Protein AF-0000000072607617 (afdb_homodimer)

Nearest PDB structures (foldseek):
  5fjz-assembly1_C  TM=5.869E-01  e=6.488E-02  Saccharomyces cerevisiae
  4bhu-assembly1_C  TM=4.079E-01  e=6.803E-01  Bacillus subtilis subsp. subtilis NCIB 3610 = ATCC 6051 = DSM 10
  1ggy-assembly1_A  TM=3.141E-01  e=1.665E+00  Homo sapiens
  1evu-assembly1_A  TM=2.805E-01  e=1.064E+00  Homo sapiens
  1ggu-assembly1_A  TM=2.808E-01  e=2.756E+00  Homo sapiens

Secondary structure (DSSP, 8-state):
----------------------------------GGGEEEEEEEEEEEETTEEEEEEEEEE-SSEEEEEEEEE-TT---SS---TTTEEEETTEEEEGGGPPBPTT-EEEEEEE-SSPPP-EEEEEEEEEE-/----------------------------------GGGEEEEEEEEEEEETTEEEEEEEEEE-SSEEEEEEEEE-TT---SS---TTTEEEETTEEEEGGGPPBPTT-EEEEEEE-SSPPP-EEEEEEEEEE-

Sequence (264 aa):
MSKDMATTTTFNSLTSIFFLTLIIIIIKGSCDCSLNNINIGTSRSGREIGGQPEWNVSVINNCSCQQSEIKLSCKGFQSSESIDPSILSMEGDSCLLISGNPMKGFDTVNFSYAWDPPFLMFPSSSVIGPCTMSKDMATTTTFNSLTSIFFLTLIIIIIKGSCDCSLNNINIGTSRSGREIGGQPEWNVSVINNCSCQQSEIKLSCKGFQSSESIDPSILSMEGDSCLLISGNPMKGFDTVNFSYAWDPPFLMFPSSSVIGPCT

Foldseek 3Di:
DDPPPPPPPPPPPPPPPPPPPPPPPPCLVPFPDDLVQWDKDKDFPPDAAPNFTKMKIKIWRQGLWKKFQWKKQWAPDDFSDDWDVCAWDDDHRIITGNVRDIDHHGHMGMDMGTDPPDTDIGTDDIDTDDGD/DDPPPPPPPPPPPPPPPPPPPPPPPPCLVPFPDDLVQWDKDKDFPPDAAPNFTKMKIKIWRQGLWKKFQWKKQWAPDDFSDDWDVCAWDDDHRIITGNVRDIDHHGDMGMDMGTDPPDTDIGTDDIDTDDGD

Radius of gyration: 35.41 Å; Cα contacts (8 Å, |Δi|>4): 551; chains: 2; bounding box: 40×173×94 Å

InterPro domains:
  IPR040361 Tapetum determinant 1 [PF24068] (35-125)
  IPR040361 Tapetum determinant 1 [PTHR33184] (21-126)

pLDDT: mean 86.15, std 20.51, range [33.88, 98.88]

Structure (mmCIF, N/CA/C/O backbone):
data_AF-0000000072607617-model_v1
#
loop_
_entity.id
_entity.type
_entity.pdbx_description
1 polymer 'Uncharacterized protein'
#
loop_
_atom_site.group_PDB
_atom_site.id
_atom_site.type_symbol
_atom_site.label_atom_id
_atom_site.label_alt_id
_atom_site.label_comp_id
_atom_site.label_asym_id
_atom_site.label_entity_id
_atom_site.label_seq_id
_atom_site.pdbx_PDB_ins_code
_atom_site.Cartn_x
_atom_site.Cartn_y
_atom_site.Cartn_z
_atom_site.occupancy
_atom_site.B_iso_or_equiv
_atom_site.auth_seq_id
_atom_site.auth_comp_id
_atom_site.auth_asym_id
_atom_site.auth_atom_id
_atom_site.pdbx_PDB_model_num
ATOM 1 N N . MET A 1 1 ? -8.82 -104.25 -11.844 1 33.88 1 MET A N 1
ATOM 2 C CA . MET A 1 1 ? -8.906 -103.188 -10.836 1 33.88 1 MET A CA 1
ATOM 3 C C . MET A 1 1 ? -8.484 -101.812 -11.43 1 33.88 1 MET A C 1
ATOM 5 O O . MET A 1 1 ? -7.312 -101.625 -11.742 1 33.88 1 MET A O 1
ATOM 9 N N . SER A 1 2 ? -9.352 -101.188 -12.328 1 42.75 2 SER A N 1
ATOM 10 C CA . SER A 1 2 ? -9.305 -100 -13.195 1 42.75 2 SER A CA 1
ATOM 11 C C . SER A 1 2 ? -9.203 -98.688 -12.375 1 42.75 2 SER A C 1
ATOM 13 O O . SER A 1 2 ? -10.039 -98.438 -11.508 1 42.75 2 SER A O 1
ATOM 15 N N . LYS A 1 3 ? -8 -98.188 -12.047 1 45.84 3 LYS A N 1
ATOM 16 C CA . LYS A 1 3 ? -7.578 -97 -11.305 1 45.84 3 LYS A CA 1
ATOM 17 C C . LYS A 1 3 ? -8.141 -95.75 -11.93 1 45.84 3 LYS A C 1
ATOM 19 O O . LYS A 1 3 ? -7.797 -95.375 -13.07 1 45.84 3 LYS A O 1
ATOM 24 N N . ASP A 1 4 ? -9.445 -95.375 -11.727 1 46.88 4 ASP A N 1
ATOM 25 C CA . ASP A 1 4 ? -10.062 -94.125 -12.148 1 46.88 4 ASP A CA 1
ATOM 26 C C . ASP A 1 4 ? -9.273 -92.938 -11.625 1 46.88 4 ASP A C 1
ATOM 28 O O . ASP A 1 4 ? -9.039 -92.812 -10.422 1 46.88 4 ASP A O 1
ATOM 32 N N . MET A 1 5 ? -8.312 -92.438 -12.414 1 43.41 5 MET A N 1
ATOM 33 C CA . MET A 1 5 ? -7.496 -91.25 -12.188 1 43.41 5 MET A CA 1
ATOM 34 C C . MET A 1 5 ? -8.367 -90 -11.969 1 43.41 5 MET A C 1
ATOM 36 O O . MET A 1 5 ? -9.164 -89.625 -12.844 1 43.41 5 MET A O 1
ATOM 40 N N . ALA A 1 6 ? -9.023 -89.688 -10.789 1 50.19 6 ALA A N 1
ATOM 41 C CA . ALA A 1 6 ? -9.781 -88.5 -10.375 1 50.19 6 ALA A CA 1
ATOM 42 C C . ALA A 1 6 ? -9.016 -87.25 -10.68 1 50.19 6 ALA A C 1
ATOM 44 O O . ALA A 1 6 ? -7.855 -87.062 -10.297 1 50.19 6 ALA A O 1
ATOM 45 N N . THR A 1 7 ? -9.203 -86.625 -11.914 1 50.72 7 THR A N 1
ATOM 46 C CA . THR A 1 7 ? -8.695 -85.312 -12.344 1 50.72 7 THR A CA 1
ATOM 47 C C . THR A 1 7 ? -9.148 -84.25 -11.391 1 50.72 7 THR A C 1
ATOM 49 O O . THR A 1 7 ? -10.344 -84.062 -11.141 1 50.72 7 THR A O 1
ATOM 52 N N . THR A 1 8 ? -8.383 -83.938 -10.266 1 48.75 8 THR A N 1
ATOM 53 C CA . THR A 1 8 ? -8.617 -82.812 -9.352 1 48.75 8 THR A CA 1
ATOM 54 C C . THR A 1 8 ? -8.625 -81.5 -10.109 1 48.75 8 THR A C 1
ATOM 56 O O . THR A 1 8 ? -7.66 -81.188 -10.789 1 48.75 8 THR A O 1
ATOM 59 N N . THR A 1 9 ? -9.82 -81.062 -10.656 1 51.5 9 THR A N 1
ATOM 60 C CA . THR A 1 9 ? -9.992 -79.688 -11.219 1 51.5 9 THR A CA 1
ATOM 61 C C . THR A 1 9 ? -9.641 -78.625 -10.195 1 51.5 9 THR A C 1
ATOM 63 O O . THR A 1 9 ? -10.242 -78.562 -9.117 1 51.5 9 THR A O 1
ATOM 66 N N . THR A 1 10 ? -8.32 -78.312 -10.055 1 51.75 10 THR A N 1
ATOM 67 C CA . THR A 1 10 ? -7.934 -77.125 -9.242 1 51.75 10 THR A CA 1
ATOM 68 C C . THR A 1 10 ? -8.617 -75.875 -9.742 1 51.75 10 THR A C 1
ATOM 70 O O . THR A 1 10 ? -8.508 -75.5 -10.922 1 51.75 10 THR A O 1
ATOM 73 N N . PHE A 1 11 ? -9.859 -75.5 -9.227 1 50.12 11 PHE A N 1
ATOM 74 C CA . PHE A 1 11 ? -10.469 -74.25 -9.414 1 50.12 11 PHE A CA 1
ATOM 75 C C . PHE A 1 11 ? -9.516 -73.125 -8.992 1 50.12 11 PHE A C 1
ATOM 77 O O . PHE A 1 11 ? -9.133 -73 -7.824 1 50.12 11 PHE A O 1
ATOM 84 N N . ASN A 1 12 ? -8.648 -72.688 -9.914 1 55.28 12 ASN A N 1
ATOM 85 C CA . ASN A 1 12 ? -7.953 -71.375 -9.68 1 55.28 12 ASN A CA 1
ATOM 86 C C . ASN A 1 12 ? -8.938 -70.25 -9.453 1 55.28 12 ASN A C 1
ATOM 88 O O . ASN A 1 12 ? -9.688 -69.875 -10.359 1 55.28 12 ASN A O 1
ATOM 92 N N . SER A 1 13 ? -9.438 -70.062 -8.219 1 53.12 13 SER A N 1
ATOM 93 C CA . SER A 1 13 ? -10.156 -68.875 -7.859 1 53.12 13 SER A CA 1
ATOM 94 C C . SER A 1 13 ? -9.336 -67.625 -8.188 1 53.12 13 SER A C 1
ATOM 96 O O . SER A 1 13 ? -8.273 -67.375 -7.605 1 53.12 13 SER A O 1
ATOM 98 N N . LEU A 1 14 ? -9.43 -67.188 -9.453 1 51.78 14 LEU A N 1
ATOM 99 C CA . LEU A 1 14 ? -8.969 -65.875 -9.773 1 51.78 14 LEU A CA 1
ATOM 100 C C . LEU A 1 14 ? -9.57 -64.812 -8.82 1 51.78 14 LEU A C 1
ATOM 102 O O . LEU A 1 14 ? -10.773 -64.562 -8.867 1 51.78 14 LEU A O 1
ATOM 106 N N . THR A 1 15 ? -9.008 -64.625 -7.609 1 54.94 15 THR A N 1
ATOM 107 C CA . THR A 1 15 ? -9.305 -63.469 -6.781 1 54.94 15 THR A CA 1
ATOM 108 C C . THR A 1 15 ? -9.156 -62.188 -7.586 1 54.94 15 THR A C 1
ATOM 110 O O . THR A 1 15 ? -8.07 -61.875 -8.055 1 54.94 15 THR A O 1
ATOM 113 N N . SER A 1 16 ? -10.195 -61.75 -8.352 1 55.06 16 SER A N 1
ATOM 114 C CA . SER A 1 16 ? -10.273 -60.375 -8.836 1 55.06 16 SER A CA 1
ATOM 115 C C . SER A 1 16 ? -9.984 -59.375 -7.727 1 55.06 16 SER A C 1
ATOM 117 O O . SER A 1 16 ? -10.766 -59.25 -6.785 1 55.06 16 SER A O 1
ATOM 119 N N . ILE A 1 17 ? -8.719 -59.156 -7.359 1 53.62 17 ILE A N 1
ATOM 120 C CA . ILE A 1 17 ? -8.398 -58 -6.531 1 53.62 17 ILE A CA 1
ATOM 121 C C . ILE A 1 17 ? -9.086 -56.75 -7.09 1 53.62 17 ILE A C 1
ATOM 123 O O . ILE A 1 17 ? -8.703 -56.25 -8.141 1 53.62 17 ILE A O 1
ATOM 127 N N . PHE A 1 18 ? -10.477 -56.688 -6.926 1 54.66 18 PHE A N 1
ATOM 128 C CA . PHE A 1 18 ? -11.086 -55.375 -7.078 1 54.66 18 PHE A CA 1
ATOM 129 C C . PHE A 1 18 ? -10.242 -54.281 -6.391 1 54.66 18 PHE A C 1
ATOM 131 O O . PHE A 1 18 ? -10.273 -54.156 -5.164 1 54.66 18 PHE A O 1
ATOM 138 N N . PHE A 1 19 ? -9.07 -53.906 -7.016 1 52.88 19 PHE A N 1
ATOM 139 C CA . PHE A 1 19 ? -8.406 -52.688 -6.59 1 52.88 19 PHE A CA 1
ATOM 140 C C . PHE A 1 19 ? -9.383 -51.5 -6.52 1 52.88 19 PHE A C 1
ATOM 142 O O . PHE A 1 19 ? -9.719 -50.906 -7.543 1 52.88 19 PHE A O 1
ATOM 149 N N . LEU A 1 20 ? -10.312 -51.469 -5.508 1 51.41 20 LEU A N 1
ATOM 150 C CA . LEU A 1 20 ? -11.016 -50.219 -5.188 1 51.41 20 LEU A CA 1
ATOM 151 C C . LEU A 1 20 ? -10.055 -49.031 -5.207 1 51.41 20 LEU A C 1
ATOM 153 O O . LEU A 1 20 ? -9.227 -48.906 -4.305 1 51.41 20 LEU A O 1
ATOM 157 N N . THR A 1 21 ? -9.688 -48.562 -6.418 1 53.31 21 THR A N 1
ATOM 158 C CA . THR A 1 21 ? -9.086 -47.219 -6.496 1 53.31 21 THR A CA 1
ATOM 159 C C . THR A 1 21 ? -9.836 -46.25 -5.613 1 53.31 21 THR A C 1
ATOM 161 O O . THR A 1 21 ? -10.984 -45.875 -5.906 1 53.31 21 THR A O 1
ATOM 164 N N . LEU A 1 22 ? -9.688 -46.281 -4.281 1 52.19 22 LEU A N 1
ATOM 165 C CA . LEU A 1 22 ? -10.102 -45.188 -3.432 1 52.19 22 LEU A CA 1
ATOM 166 C C . LEU A 1 22 ? -9.797 -43.844 -4.102 1 52.19 22 LEU A C 1
ATOM 168 O O . LEU A 1 22 ? -8.641 -43.438 -4.199 1 52.19 22 LEU A O 1
ATOM 172 N N . ILE A 1 23 ? -10.602 -43.5 -5.098 1 49.53 23 ILE A N 1
ATOM 173 C CA . ILE A 1 23 ? -10.57 -42.125 -5.57 1 49.53 23 ILE A CA 1
ATOM 174 C C . ILE A 1 23 ? -10.562 -41.156 -4.375 1 49.53 23 ILE A C 1
ATOM 176 O O . ILE A 1 23 ? -11.555 -41.062 -3.656 1 49.53 23 ILE A O 1
ATOM 180 N N . ILE A 1 24 ? -9.43 -41.062 -3.641 1 47.59 24 ILE A N 1
ATOM 181 C CA . ILE A 1 24 ? -9.312 -39.938 -2.74 1 47.59 24 ILE A CA 1
ATOM 182 C C . ILE A 1 24 ? -9.938 -38.688 -3.391 1 47.59 24 ILE A C 1
ATOM 184 O O . ILE A 1 24 ? -9.391 -38.156 -4.352 1 47.59 24 ILE A O 1
ATOM 188 N N . ILE A 1 25 ? -11.258 -38.625 -3.355 1 45.81 25 ILE A N 1
ATOM 189 C CA . ILE A 1 25 ? -11.875 -37.344 -3.629 1 45.81 25 ILE A CA 1
ATOM 190 C C . ILE A 1 25 ? -11.188 -36.25 -2.797 1 45.81 25 ILE A C 1
ATOM 192 O O . ILE A 1 25 ? -11.367 -36.188 -1.577 1 45.81 25 ILE A O 1
ATOM 196 N N . ILE A 1 26 ? -9.852 -36 -2.969 1 43.97 26 ILE A N 1
ATOM 197 C CA . ILE A 1 26 ? -9.344 -34.75 -2.43 1 43.97 26 ILE A CA 1
ATOM 198 C C . ILE A 1 26 ? -10.43 -33.688 -2.506 1 43.97 26 ILE A C 1
ATOM 200 O O . ILE A 1 26 ? -10.812 -33.25 -3.596 1 43.97 26 ILE A O 1
ATOM 204 N N . ILE A 1 27 ? -11.43 -33.75 -1.732 1 40.97 27 ILE A N 1
ATOM 205 C CA . ILE A 1 27 ? -12.25 -32.562 -1.515 1 40.97 27 ILE A CA 1
ATOM 206 C C . ILE A 1 27 ? -11.359 -31.344 -1.417 1 40.97 27 ILE A C 1
ATOM 208 O O . ILE A 1 27 ? -10.68 -31.141 -0.41 1 40.97 27 ILE A O 1
ATOM 212 N N . LYS A 1 28 ? -10.492 -30.953 -2.404 1 45.66 28 LYS A N 1
ATOM 213 C CA . LYS A 1 28 ? -9.969 -29.578 -2.42 1 45.66 28 LYS A CA 1
ATOM 214 C C . LYS A 1 28 ? -11.031 -28.594 -1.949 1 45.66 28 LYS A C 1
ATOM 216 O O . LYS A 1 28 ? -12.023 -28.359 -2.645 1 45.66 28 LYS A O 1
ATOM 221 N N . GLY A 1 29 ? -11.438 -28.609 -0.749 1 48.62 29 GLY A N 1
ATOM 222 C CA . GLY A 1 29 ? -12.227 -27.453 -0.371 1 48.62 29 GLY A CA 1
ATOM 223 C C . GLY A 1 29 ? -11.93 -26.234 -1.214 1 48.62 29 GLY A C 1
ATOM 224 O O . GLY A 1 29 ? -10.773 -25.969 -1.543 1 48.62 29 GLY A O 1
ATOM 225 N N . SER A 1 30 ? -12.695 -25.891 -2.195 1 55.31 30 SER A N 1
ATOM 226 C CA . SER A 1 30 ? -12.594 -24.734 -3.09 1 55.31 30 SER A CA 1
ATOM 227 C C . SER A 1 30 ? -12.031 -23.516 -2.363 1 55.31 30 SER A C 1
ATOM 229 O O . SER A 1 30 ? -12.656 -23 -1.441 1 55.31 30 SER A O 1
ATOM 231 N N . CYS A 1 31 ? -10.805 -23.562 -1.898 1 65.94 31 CYS A N 1
ATOM 232 C CA . CYS A 1 31 ? -10.242 -22.375 -1.283 1 65.94 31 CYS A CA 1
ATOM 233 C C . CYS A 1 31 ? -10.523 -21.141 -2.129 1 65.94 31 CYS A C 1
ATOM 235 O O . CYS A 1 31 ? -10.367 -21.172 -3.35 1 65.94 31 CYS A O 1
ATOM 237 N N . ASP A 1 32 ? -11.359 -20.297 -1.606 1 84.75 32 ASP A N 1
ATOM 238 C CA . ASP A 1 32 ? -11.742 -19.047 -2.254 1 84.75 32 ASP A CA 1
ATOM 239 C C . ASP A 1 32 ? -10.578 -18.047 -2.27 1 84.75 32 ASP A C 1
ATOM 241 O O . ASP A 1 32 ? -10.75 -16.891 -1.903 1 84.75 32 ASP A O 1
ATOM 245 N N . CYS A 1 33 ? -9.312 -18.656 -2.525 1 93.38 33 CYS A N 1
ATOM 246 C CA . CYS A 1 33 ? -8.164 -17.766 -2.65 1 93.38 33 CYS A CA 1
ATOM 247 C C . CYS A 1 33 ? -7.973 -17.328 -4.098 1 93.38 33 CYS A C 1
ATOM 249 O O . CYS A 1 33 ? -8.336 -18.047 -5.023 1 93.38 33 CYS A O 1
ATOM 251 N N . SER A 1 34 ? -7.492 -16.094 -4.254 1 94 34 SER A N 1
ATOM 252 C CA . SER A 1 34 ? -7.137 -15.531 -5.555 1 94 34 SER A CA 1
ATOM 253 C C . SER A 1 34 ? -6.07 -14.445 -5.418 1 94 34 SER A C 1
ATOM 255 O O . SER A 1 34 ? -5.633 -14.133 -4.309 1 94 34 SER A O 1
ATOM 257 N N . LEU A 1 35 ? -5.695 -13.984 -6.48 1 94.5 35 LEU 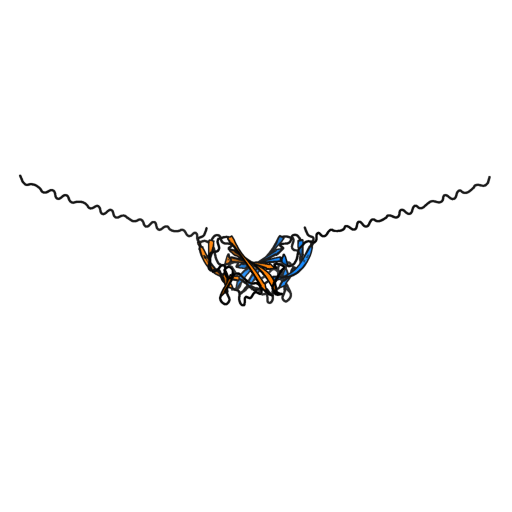A N 1
ATOM 258 C CA . LEU A 1 35 ? -4.75 -12.875 -6.543 1 94.5 35 LEU A CA 1
ATOM 259 C C . LEU A 1 35 ? -5.246 -11.695 -5.707 1 94.5 35 LEU A C 1
ATOM 261 O O . LEU A 1 35 ? -4.441 -10.891 -5.227 1 94.5 35 LEU A O 1
ATOM 265 N N . ASN A 1 36 ? -6.535 -11.688 -5.473 1 96.12 36 ASN A N 1
ATOM 266 C CA . ASN A 1 36 ? -7.129 -10.578 -4.73 1 96.12 36 ASN A CA 1
ATOM 267 C C . ASN A 1 36 ? -6.781 -10.641 -3.246 1 96.12 36 ASN A C 1
ATOM 269 O O . ASN A 1 36 ? -6.984 -9.672 -2.512 1 96.12 36 ASN A O 1
ATOM 273 N N . ASN A 1 37 ? -6.195 -11.727 -2.844 1 97.44 37 ASN A N 1
ATOM 274 C CA . ASN A 1 37 ? -5.828 -11.906 -1.444 1 97.44 37 ASN A CA 1
ATOM 275 C C . ASN A 1 37 ? -4.391 -11.461 -1.183 1 97.44 37 ASN A C 1
ATOM 277 O O . ASN A 1 37 ? -3.896 -11.57 -0.058 1 97.44 37 ASN A O 1
ATOM 281 N N . ILE A 1 38 ? -3.709 -10.969 -2.219 1 98.44 38 ILE A N 1
ATOM 282 C CA . ILE A 1 38 ? -2.398 -10.359 -2.035 1 98.44 38 ILE A CA 1
ATOM 283 C C . ILE A 1 38 ? -2.559 -8.859 -1.81 1 98.44 38 ILE A C 1
ATOM 285 O O . ILE A 1 38 ? -3.105 -8.148 -2.658 1 98.44 38 ILE A O 1
ATOM 289 N N . ASN A 1 39 ? -2.121 -8.414 -0.657 1 98.44 39 ASN A N 1
ATOM 290 C CA . ASN A 1 39 ? -2.152 -7.004 -0.285 1 98.44 39 ASN A CA 1
ATOM 291 C C . ASN A 1 39 ? -0.751 -6.402 -0.247 1 98.44 39 ASN A C 1
ATOM 293 O O . ASN A 1 39 ? 0.206 -7.074 0.146 1 98.44 39 ASN A O 1
ATOM 297 N N . ILE A 1 40 ? -0.664 -5.098 -0.625 1 98.81 40 ILE A N 1
ATOM 298 C CA . ILE A 1 40 ? 0.624 -4.414 -0.583 1 98.81 40 ILE A CA 1
ATOM 299 C C . ILE A 1 40 ? 0.544 -3.225 0.372 1 98.81 40 ILE A C 1
ATOM 301 O O . ILE A 1 40 ? -0.376 -2.408 0.281 1 98.81 40 ILE A O 1
ATOM 305 N N . GLY A 1 41 ? 1.436 -3.135 1.31 1 98.44 41 GLY A N 1
ATOM 306 C CA . GLY A 1 41 ? 1.644 -1.991 2.184 1 98.44 41 GLY A CA 1
ATOM 307 C C . GLY A 1 41 ? 2.904 -1.213 1.859 1 98.44 41 GLY A C 1
ATOM 308 O O . GLY A 1 41 ? 3.939 -1.803 1.544 1 98.44 41 GLY A O 1
ATOM 309 N N . THR A 1 42 ? 2.758 0.081 1.871 1 98.25 42 THR A N 1
ATOM 310 C CA . THR A 1 42 ? 3.91 0.936 1.608 1 98.25 42 THR A CA 1
ATOM 311 C C . THR A 1 42 ? 4.02 2.037 2.66 1 98.25 42 THR A C 1
ATOM 313 O O . THR A 1 42 ? 3.012 2.639 3.041 1 98.25 42 THR A O 1
ATOM 316 N N . SER A 1 43 ? 5.242 2.268 3.158 1 97.19 43 SER A N 1
ATOM 317 C CA . SER A 1 43 ? 5.512 3.361 4.086 1 97.19 43 SER A CA 1
ATOM 318 C C . SER A 1 43 ? 6.914 3.928 3.881 1 97.19 43 SER A C 1
ATOM 320 O O . SER A 1 43 ? 7.805 3.23 3.393 1 97.19 43 SER A O 1
ATOM 322 N N . ARG A 1 44 ? 6.977 5.199 4.254 1 97.19 44 ARG A N 1
ATOM 323 C CA . ARG A 1 44 ? 8.312 5.773 4.297 1 97.19 44 ARG A CA 1
ATOM 324 C C . ARG A 1 44 ? 9.078 5.293 5.527 1 97.19 44 ARG A C 1
ATOM 326 O O . ARG A 1 44 ? 8.523 5.238 6.625 1 97.19 44 ARG A O 1
ATOM 333 N N . SER A 1 45 ? 10.367 4.992 5.332 1 96.88 45 SER A N 1
ATOM 334 C CA . SER A 1 45 ? 11.148 4.516 6.469 1 96.88 45 SER A CA 1
ATOM 335 C C . SER A 1 45 ? 11.688 5.68 7.297 1 96.88 45 SER A C 1
ATOM 337 O O . SER A 1 45 ? 12.078 5.5 8.453 1 96.88 45 SER A O 1
ATOM 339 N N . GLY A 1 46 ? 11.75 6.852 6.625 1 95.5 46 GLY A N 1
ATOM 340 C CA . GLY A 1 46 ? 12.398 8 7.238 1 95.5 46 GLY A CA 1
ATOM 341 C C . GLY A 1 46 ? 13.867 8.109 6.883 1 95.5 46 GLY A C 1
ATOM 342 O O . GLY A 1 46 ? 14.516 9.117 7.195 1 95.5 46 GLY A O 1
ATOM 343 N N . ARG A 1 47 ? 14.367 7.145 6.211 1 97.25 47 ARG A N 1
ATOM 344 C CA . ARG A 1 47 ? 15.766 7.152 5.805 1 97.25 47 ARG A CA 1
ATOM 345 C C . ARG A 1 47 ? 15.914 7.59 4.352 1 97.25 47 ARG A C 1
ATOM 347 O O . ARG A 1 47 ? 14.93 7.605 3.6 1 97.25 47 ARG A O 1
ATOM 354 N N . GLU A 1 48 ? 17.141 8.094 4.016 1 97.62 48 GLU A N 1
ATOM 355 C CA . GLU A 1 48 ? 17.531 8.398 2.645 1 97.62 48 GLU A CA 1
ATOM 356 C C . GLU A 1 48 ? 18.75 7.57 2.232 1 97.62 48 GLU A C 1
ATOM 358 O O . GLU A 1 48 ? 19.734 7.492 2.971 1 97.62 48 GLU A O 1
ATOM 363 N N . ILE A 1 49 ? 18.656 6.891 1.169 1 98.19 49 ILE A N 1
ATOM 364 C CA . ILE A 1 49 ? 19.766 6.129 0.59 1 98.19 49 ILE A CA 1
ATOM 365 C C . ILE A 1 49 ? 20.109 6.695 -0.786 1 98.19 49 ILE A C 1
ATOM 367 O O . ILE A 1 49 ? 19.266 6.727 -1.683 1 98.19 49 ILE A O 1
ATOM 371 N N . GLY A 1 50 ? 21.297 7.188 -1.023 1 97.69 50 GLY A N 1
ATOM 372 C CA . GLY A 1 50 ? 21.688 7.785 -2.291 1 97.69 50 GLY A CA 1
ATOM 373 C C . GLY A 1 50 ? 20.875 9.023 -2.635 1 97.69 50 GLY A C 1
ATOM 374 O O . GLY A 1 50 ? 20.547 9.258 -3.803 1 97.69 50 GLY A O 1
ATOM 375 N N . GLY A 1 51 ? 20.406 9.688 -1.651 1 97.88 51 GLY A N 1
ATOM 376 C CA . GLY A 1 51 ? 19.641 10.914 -1.858 1 97.88 51 GLY A CA 1
ATOM 377 C C . GLY A 1 51 ? 18.172 10.664 -2.148 1 97.88 51 GLY A C 1
ATOM 378 O O . GLY A 1 51 ? 17.422 11.594 -2.453 1 97.88 51 GLY A O 1
ATOM 379 N N . GLN A 1 52 ? 17.828 9.406 -2.094 1 98.25 52 GLN A N 1
ATOM 380 C CA . GLN A 1 52 ? 16.453 9.031 -2.373 1 98.25 52 GLN A CA 1
ATOM 381 C C . GLN A 1 52 ? 15.758 8.531 -1.111 1 98.25 52 GLN A C 1
ATOM 383 O O . GLN A 1 52 ? 16.344 7.816 -0.306 1 98.25 52 GLN A O 1
ATOM 388 N N . PRO A 1 53 ? 14.477 8.992 -0.882 1 98.06 53 PRO A N 1
ATOM 389 C CA . PRO A 1 53 ? 13.766 8.43 0.269 1 98.06 53 PRO A CA 1
ATOM 390 C C . PRO A 1 53 ? 13.609 6.918 0.186 1 98.06 53 PRO A C 1
ATOM 392 O O . PRO A 1 53 ? 13.406 6.371 -0.901 1 98.06 53 PRO A O 1
ATOM 395 N N . GLU A 1 54 ? 13.742 6.258 1.348 1 98.69 54 GLU A N 1
ATOM 396 C CA . GLU A 1 54 ? 13.555 4.812 1.429 1 98.69 54 GLU A CA 1
ATOM 397 C C . GLU A 1 54 ? 12.094 4.465 1.733 1 98.69 54 GLU A C 1
ATOM 399 O O . GLU A 1 54 ? 11.461 5.105 2.574 1 98.69 54 GLU A O 1
ATOM 404 N N . TRP A 1 55 ? 11.594 3.488 1.048 1 98.56 55 TRP A N 1
ATOM 405 C CA . TRP A 1 55 ? 10.242 2.957 1.21 1 98.56 55 TRP A CA 1
ATOM 406 C C . TRP A 1 55 ? 10.281 1.505 1.673 1 98.56 55 TRP A C 1
ATOM 408 O O . TRP A 1 55 ? 11.008 0.685 1.107 1 98.56 55 TRP A O 1
ATOM 418 N N . ASN A 1 56 ? 9.492 1.253 2.688 1 98.69 56 ASN A N 1
ATOM 419 C CA . ASN A 1 56 ? 9.219 -0.116 3.113 1 98.69 56 ASN A CA 1
ATOM 420 C C . ASN A 1 56 ? 7.969 -0.677 2.441 1 98.69 56 ASN A C 1
ATOM 422 O O . ASN A 1 56 ? 6.926 -0.022 2.418 1 98.69 56 ASN A O 1
ATOM 426 N N . VAL A 1 57 ? 8.188 -1.898 1.857 1 98.81 57 VAL A N 1
ATOM 427 C CA . VAL A 1 57 ? 7.062 -2.562 1.206 1 98.81 57 VAL A CA 1
ATOM 428 C C . VAL A 1 57 ? 6.777 -3.895 1.896 1 98.81 57 VAL A C 1
ATOM 430 O O . VAL A 1 57 ? 7.699 -4.664 2.178 1 98.81 57 VAL A O 1
ATOM 433 N N . SER A 1 58 ? 5.508 -4.078 2.223 1 98.81 58 SER A N 1
ATOM 434 C CA . SER A 1 58 ? 5.035 -5.367 2.717 1 98.81 58 SER A CA 1
ATOM 435 C C . SER A 1 58 ? 4.062 -6.012 1.737 1 98.81 58 SER A C 1
ATOM 437 O O . SER A 1 58 ? 3.08 -5.391 1.33 1 98.81 58 SER A O 1
ATOM 439 N N . VAL A 1 59 ? 4.383 -7.223 1.362 1 98.88 59 VAL A N 1
ATOM 440 C CA . VAL A 1 59 ? 3.471 -8.031 0.562 1 98.88 59 VAL A CA 1
ATOM 441 C C . VAL A 1 59 ? 2.855 -9.125 1.428 1 98.88 59 VAL A C 1
ATOM 443 O O . VAL A 1 59 ? 3.574 -9.961 1.986 1 98.88 59 VAL A O 1
ATOM 446 N N . ILE A 1 60 ? 1.53 -9.125 1.508 1 98.81 60 ILE A N 1
ATOM 447 C CA . ILE A 1 60 ? 0.83 -9.984 2.455 1 98.81 60 ILE A CA 1
ATOM 448 C C . ILE A 1 60 ? -0.058 -10.969 1.696 1 98.81 60 ILE A C 1
ATOM 450 O O . ILE A 1 60 ? -0.836 -10.57 0.827 1 98.81 60 ILE A O 1
ATOM 454 N N . ASN A 1 61 ? 0.099 -12.258 2.041 1 98.5 61 ASN A N 1
ATOM 455 C CA . ASN A 1 61 ? -0.856 -13.273 1.61 1 98.5 61 ASN A CA 1
ATOM 456 C C . ASN A 1 61 ? -2.014 -13.414 2.596 1 98.5 61 ASN A C 1
ATOM 458 O O . ASN A 1 61 ? -1.907 -14.133 3.592 1 98.5 61 ASN A O 1
ATOM 462 N N . ASN A 1 62 ? -3.084 -12.75 2.188 1 97.31 62 ASN A N 1
ATOM 463 C CA . ASN A 1 62 ? -4.242 -12.758 3.074 1 97.31 62 ASN A CA 1
ATOM 464 C C . ASN A 1 62 ? -5.188 -13.906 2.748 1 97.31 62 ASN A C 1
ATOM 466 O O . ASN A 1 62 ? -6.406 -13.719 2.682 1 97.31 62 ASN A O 1
ATOM 470 N N . CYS A 1 63 ? -4.629 -14.984 2.432 1 96 63 CYS A N 1
ATOM 471 C CA . CYS A 1 63 ? -5.324 -16.25 2.207 1 96 63 CYS A CA 1
ATOM 472 C C . CYS A 1 63 ? -4.711 -17.359 3.047 1 96 63 CYS A C 1
ATOM 474 O O . CYS A 1 63 ? -3.551 -17.266 3.453 1 96 63 CYS A O 1
ATOM 476 N N . SER A 1 64 ? -5.562 -18.391 3.404 1 94.75 64 SER A N 1
ATOM 477 C CA . SER A 1 64 ? -5.066 -19.516 4.184 1 94.75 64 SER A CA 1
ATOM 478 C C . SER A 1 64 ? -4.219 -20.453 3.326 1 94.75 64 SER A C 1
ATOM 480 O O . SER A 1 64 ? -3.469 -21.281 3.852 1 94.75 64 SER A O 1
ATOM 482 N N . CYS A 1 65 ? -4.281 -20.297 2.043 1 96.44 65 CYS A N 1
ATOM 483 C CA . CYS A 1 65 ? -3.518 -21.141 1.123 1 96.44 65 CYS A CA 1
ATOM 484 C C . CYS A 1 65 ? -2.205 -20.469 0.739 1 96.44 65 CYS A C 1
ATOM 486 O O . CYS A 1 65 ? -2.094 -19.234 0.78 1 96.44 65 CYS A O 1
ATOM 488 N N . GLN A 1 66 ? -1.247 -21.328 0.424 1 96.62 66 GLN A N 1
ATOM 489 C CA . GLN A 1 66 ? 0.002 -20.75 -0.066 1 96.62 66 GLN A CA 1
ATOM 490 C C . GLN A 1 66 ? -0.163 -20.203 -1.479 1 96.62 66 GLN A C 1
ATOM 492 O O . GLN A 1 66 ? -0.95 -20.719 -2.268 1 96.62 66 GLN A O 1
ATOM 497 N N . GLN A 1 67 ? 0.533 -19.203 -1.78 1 97.69 67 GLN A N 1
ATOM 498 C CA . GLN A 1 67 ? 0.641 -18.688 -3.139 1 97.69 67 GLN A CA 1
ATOM 499 C C . GLN A 1 67 ? 2.1 -18.594 -3.578 1 97.69 67 GLN A C 1
ATOM 501 O O . GLN A 1 67 ? 2.965 -18.203 -2.795 1 97.69 67 GLN A O 1
ATOM 506 N N . SER A 1 68 ? 2.408 -19.109 -4.758 1 98.38 68 SER A N 1
ATOM 507 C CA . SER A 1 68 ? 3.76 -19.062 -5.305 1 98.38 68 SER A CA 1
ATOM 508 C C . SER A 1 68 ? 3.807 -18.297 -6.621 1 98.38 68 SER A C 1
ATOM 510 O O . SER A 1 68 ? 2.775 -17.828 -7.105 1 98.38 68 SER A O 1
ATOM 512 N N . GLU A 1 69 ? 4.992 -18.109 -7.109 1 98.69 69 GLU A N 1
ATOM 513 C CA . GLU A 1 69 ? 5.172 -17.406 -8.375 1 98.69 69 GLU A CA 1
ATOM 514 C C . GLU A 1 69 ? 4.449 -16.062 -8.359 1 98.69 69 GLU A C 1
ATOM 516 O O . GLU A 1 69 ? 3.732 -15.727 -9.305 1 98.69 69 GLU A O 1
ATOM 521 N N . ILE A 1 70 ? 4.562 -15.445 -7.195 1 98.69 70 ILE A N 1
ATOM 522 C CA . ILE A 1 70 ? 3.914 -14.141 -7.078 1 98.69 70 ILE A CA 1
ATOM 523 C C . ILE A 1 70 ? 4.703 -13.094 -7.863 1 98.69 70 ILE A C 1
ATOM 525 O O . ILE A 1 70 ? 5.879 -12.852 -7.578 1 98.69 70 ILE A O 1
ATOM 529 N N . LYS A 1 71 ? 4.102 -12.445 -8.805 1 98.81 71 LYS A N 1
ATOM 530 C CA . LYS A 1 71 ? 4.672 -11.352 -9.578 1 98.81 71 LYS A CA 1
ATOM 531 C C . LYS A 1 71 ? 3.93 -10.039 -9.305 1 98.81 71 LYS A C 1
ATOM 533 O O . LYS A 1 71 ? 2.697 -10.008 -9.312 1 98.81 71 LYS A O 1
ATOM 538 N N . LEU A 1 72 ? 4.66 -9.062 -9.07 1 98.88 72 LEU A N 1
ATOM 539 C CA . LEU A 1 72 ? 4.141 -7.699 -8.984 1 98.88 72 LEU A CA 1
ATOM 540 C C . LEU A 1 72 ? 4.453 -6.918 -10.258 1 98.88 72 LEU A C 1
ATOM 542 O O . LEU A 1 72 ? 5.559 -7.012 -10.789 1 98.88 72 LEU A O 1
ATOM 546 N N . SER A 1 73 ? 3.461 -6.234 -10.773 1 98.62 73 SER A N 1
ATOM 547 C CA . SER A 1 73 ? 3.824 -5.215 -11.75 1 98.62 73 SER A CA 1
ATOM 548 C C . SER A 1 73 ? 4.684 -4.121 -11.117 1 98.62 73 SER A C 1
ATOM 550 O O . SER A 1 73 ? 4.355 -3.611 -10.047 1 98.62 73 SER A O 1
ATOM 552 N N . CYS A 1 74 ? 5.738 -3.865 -11.727 1 98.56 74 CYS A N 1
ATOM 553 C CA . CYS A 1 74 ? 6.656 -2.85 -11.227 1 98.56 74 CYS A CA 1
ATOM 554 C C . CYS A 1 74 ? 7.375 -2.148 -12.375 1 98.56 74 CYS A C 1
ATOM 556 O O . CYS A 1 74 ? 8.602 -2.021 -12.359 1 98.56 74 CYS A O 1
ATOM 558 N N . LYS A 1 75 ? 6.66 -1.644 -13.242 1 97.44 75 LYS A N 1
ATOM 559 C CA . LYS A 1 75 ? 7.195 -1.074 -14.469 1 97.44 75 LYS A CA 1
ATOM 560 C C . LYS A 1 75 ? 8.234 -0 -14.172 1 97.44 75 LYS A C 1
ATOM 562 O O . LYS A 1 75 ? 7.965 0.953 -13.445 1 97.44 75 LYS A O 1
ATOM 567 N N . GLY A 1 76 ? 9.461 -0.188 -14.719 1 97.19 76 GLY A N 1
ATOM 568 C CA . GLY A 1 76 ? 10.516 0.806 -14.625 1 97.19 76 GLY A CA 1
ATOM 569 C C . GLY A 1 76 ? 11.219 0.804 -13.281 1 97.19 76 GLY A C 1
ATOM 570 O O . GLY A 1 76 ? 12.047 1.674 -13.008 1 97.19 76 GLY A O 1
ATOM 571 N N . PHE A 1 77 ? 11.023 -0.181 -12.492 1 98.25 77 PHE A N 1
ATOM 572 C CA . PHE A 1 77 ? 11.523 -0.261 -11.125 1 98.25 77 PHE A CA 1
ATOM 573 C C . PHE A 1 77 ? 13.031 -0.06 -11.086 1 98.25 77 PHE A C 1
ATOM 575 O O . PHE A 1 77 ? 13.758 -0.624 -11.906 1 98.25 77 PHE A O 1
ATOM 582 N N . GLN A 1 78 ? 13.406 0.818 -10.195 1 97.25 78 GLN A N 1
ATOM 583 C CA . GLN A 1 78 ? 14.797 1.111 -9.867 1 97.25 78 GLN A CA 1
ATOM 584 C C . GLN A 1 78 ? 14.961 1.444 -8.383 1 97.25 78 GLN A C 1
ATOM 586 O O . GLN A 1 78 ? 13.992 1.826 -7.723 1 97.25 78 GLN A O 1
ATOM 591 N N . SER A 1 79 ? 16.234 1.212 -7.953 1 98.19 79 SER A N 1
ATOM 592 C CA . SER A 1 79 ? 16.484 1.524 -6.551 1 98.19 79 SER A CA 1
ATOM 593 C C . SER A 1 79 ? 17.938 1.932 -6.328 1 98.19 79 SER A C 1
ATOM 595 O O . SER A 1 79 ? 18.844 1.312 -6.871 1 98.19 79 SER A O 1
ATOM 597 N N . SER A 1 80 ? 18.156 2.986 -5.566 1 98.62 80 SER A N 1
ATOM 598 C CA . SER A 1 80 ? 19.5 3.35 -5.125 1 98.62 80 SER A CA 1
ATOM 599 C C . SER A 1 80 ? 19.969 2.457 -3.98 1 98.62 80 SER A C 1
ATOM 601 O O . SER A 1 80 ? 21.156 2.453 -3.633 1 98.62 80 SER A O 1
ATOM 603 N N . GLU A 1 81 ? 19 1.817 -3.414 1 98.19 81 GLU A N 1
ATOM 604 C CA . GLU A 1 81 ? 19.312 0.821 -2.393 1 98.19 81 GLU A CA 1
ATOM 605 C C . GLU A 1 81 ? 19.422 -0.575 -3 1 98.19 81 GLU A C 1
ATOM 607 O O . GLU A 1 81 ? 18.594 -0.964 -3.83 1 98.19 81 GLU A O 1
ATOM 612 N N . SER A 1 82 ? 20.453 -1.278 -2.574 1 97.81 82 SER A N 1
ATOM 613 C CA . SER A 1 82 ? 20.562 -2.656 -3.041 1 97.81 82 SER A CA 1
ATOM 614 C C . SER A 1 82 ? 19.438 -3.521 -2.486 1 97.81 82 SER A C 1
ATOM 616 O O . SER A 1 82 ? 19.125 -3.463 -1.294 1 97.81 82 SER A O 1
ATOM 618 N N . ILE A 1 83 ? 18.891 -4.328 -3.391 1 97.69 83 ILE A N 1
ATOM 619 C CA . ILE A 1 83 ? 17.828 -5.258 -2.994 1 97.69 83 ILE A CA 1
ATOM 620 C C . ILE A 1 83 ? 18.328 -6.695 -3.152 1 97.69 83 ILE A C 1
ATOM 622 O O . ILE A 1 83 ? 18.969 -7.027 -4.152 1 97.69 83 ILE A O 1
ATOM 626 N N . ASP A 1 84 ? 18.141 -7.5 -2.117 1 98.12 84 ASP A N 1
ATOM 627 C CA . ASP A 1 84 ? 18.438 -8.922 -2.215 1 98.12 84 ASP A CA 1
ATOM 628 C C . ASP A 1 84 ? 17.625 -9.586 -3.324 1 98.12 84 ASP A C 1
ATOM 630 O O . ASP A 1 84 ? 16.406 -9.672 -3.229 1 98.12 84 ASP A O 1
ATOM 634 N N . PRO A 1 85 ? 18.312 -10.078 -4.352 1 98.06 85 PRO A N 1
ATOM 635 C CA . PRO A 1 85 ? 17.562 -10.641 -5.484 1 98.06 85 PRO A CA 1
ATOM 636 C C . PRO A 1 85 ? 16.766 -11.883 -5.109 1 98.06 85 PRO A C 1
ATOM 638 O O . PRO A 1 85 ? 15.867 -12.289 -5.848 1 98.06 85 PRO A O 1
ATOM 641 N N . SER A 1 86 ? 17.078 -12.516 -3.943 1 98.56 86 SER A N 1
ATOM 642 C CA . SER A 1 86 ? 16.297 -13.672 -3.52 1 98.56 86 SER A CA 1
ATOM 643 C C . SER A 1 86 ? 14.945 -13.25 -2.953 1 98.56 86 SER A C 1
ATOM 645 O O . SER A 1 86 ? 14.031 -14.078 -2.824 1 98.56 86 SER A O 1
ATOM 647 N N . ILE A 1 87 ? 14.828 -11.961 -2.643 1 98.81 87 ILE A N 1
ATOM 648 C CA . ILE A 1 87 ? 13.578 -11.438 -2.115 1 98.81 87 ILE A CA 1
ATOM 649 C C . ILE A 1 87 ? 12.758 -10.828 -3.25 1 98.81 87 ILE A C 1
ATOM 651 O O . ILE A 1 87 ? 11.555 -11.086 -3.359 1 98.81 87 ILE A O 1
ATOM 655 N N . LEU A 1 88 ? 13.406 -10.039 -4.051 1 98.88 88 LEU A N 1
ATOM 656 C CA . LEU A 1 88 ? 12.75 -9.375 -5.176 1 98.88 88 LEU A CA 1
ATOM 657 C C . LEU A 1 88 ? 13.688 -9.297 -6.379 1 98.88 88 LEU A C 1
ATOM 659 O O . LEU A 1 88 ? 14.805 -8.789 -6.266 1 98.88 88 LEU A O 1
ATOM 663 N N . SER A 1 89 ? 13.234 -9.75 -7.52 1 98.5 89 SER A N 1
ATOM 664 C CA . SER A 1 89 ? 14.023 -9.648 -8.742 1 98.5 89 SER A CA 1
ATOM 665 C C . SER A 1 89 ? 13.172 -9.133 -9.906 1 98.5 89 SER A C 1
ATOM 667 O O . SER A 1 89 ? 12 -9.5 -10.031 1 98.5 89 SER A O 1
ATOM 669 N N . MET A 1 90 ? 13.758 -8.367 -10.719 1 97.56 90 MET A N 1
ATOM 670 C CA . MET A 1 90 ? 13.039 -7.762 -11.836 1 97.56 90 MET A CA 1
ATOM 671 C C . MET A 1 90 ? 13.039 -8.688 -13.047 1 97.56 90 MET A C 1
ATOM 673 O O . MET A 1 90 ? 14.07 -9.258 -13.398 1 97.56 90 MET A O 1
ATOM 677 N N . GLU A 1 91 ? 11.914 -8.859 -13.539 1 96.81 91 GLU A N 1
ATOM 678 C CA . GLU A 1 91 ? 11.695 -9.57 -14.797 1 96.81 91 GLU A CA 1
ATOM 679 C C . GLU A 1 91 ? 10.867 -8.742 -15.766 1 96.81 91 GLU A C 1
ATOM 681 O O . GLU A 1 91 ? 9.641 -8.859 -15.805 1 96.81 91 GLU A O 1
ATOM 686 N N . GLY A 1 92 ? 11.625 -7.945 -16.578 1 96.5 92 GLY A N 1
ATOM 687 C CA . GLY A 1 92 ? 10.891 -7.035 -17.438 1 96.5 92 GLY A CA 1
ATOM 688 C C . GLY A 1 92 ? 10.117 -5.977 -16.672 1 96.5 92 GLY A C 1
ATOM 689 O O . GLY A 1 92 ? 10.695 -5.227 -15.891 1 96.5 92 GLY A O 1
ATOM 690 N N . ASP A 1 93 ? 8.773 -5.93 -16.891 1 98 93 ASP A N 1
ATOM 691 C CA . ASP A 1 93 ? 7.914 -4.949 -16.234 1 98 93 ASP A CA 1
ATOM 692 C C . ASP A 1 93 ? 7.344 -5.5 -14.938 1 98 93 ASP A C 1
ATOM 694 O O . ASP A 1 93 ? 6.477 -4.879 -14.32 1 98 93 ASP A O 1
ATOM 698 N N . SER A 1 94 ? 7.855 -6.711 -14.562 1 98.5 94 SER A N 1
ATOM 699 C CA . SER A 1 94 ? 7.375 -7.371 -13.352 1 98.5 94 SER A CA 1
ATOM 700 C C . SER A 1 94 ? 8.516 -7.633 -12.375 1 98.5 94 SER A C 1
ATOM 702 O O . SER A 1 94 ? 9.688 -7.66 -12.766 1 98.5 94 SER A O 1
ATOM 704 N N . CYS A 1 95 ? 8.125 -7.773 -11.164 1 98.81 95 CYS A N 1
ATOM 705 C CA . CYS A 1 95 ? 9.031 -8.18 -10.094 1 98.81 95 CYS A CA 1
ATOM 706 C C . CYS A 1 95 ? 8.586 -9.5 -9.484 1 98.81 95 CYS A C 1
ATOM 708 O O . CYS A 1 95 ? 7.434 -9.656 -9.086 1 98.81 95 CYS A O 1
ATOM 710 N N . LEU A 1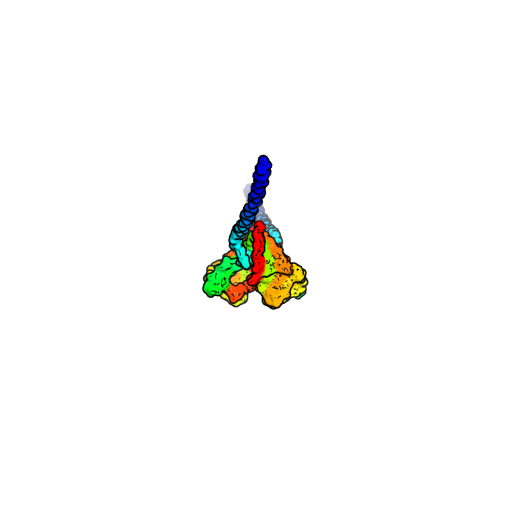 96 ? 9.531 -10.484 -9.453 1 98.88 96 LEU A N 1
ATOM 711 C CA . LEU A 1 96 ? 9.266 -11.781 -8.852 1 98.88 96 LEU A CA 1
ATOM 712 C C . LEU A 1 96 ? 9.609 -11.781 -7.363 1 98.88 96 LEU A C 1
ATOM 714 O O . LEU A 1 96 ? 10.703 -11.359 -6.977 1 98.88 96 LEU A O 1
ATOM 718 N N . LEU A 1 97 ? 8.625 -12.195 -6.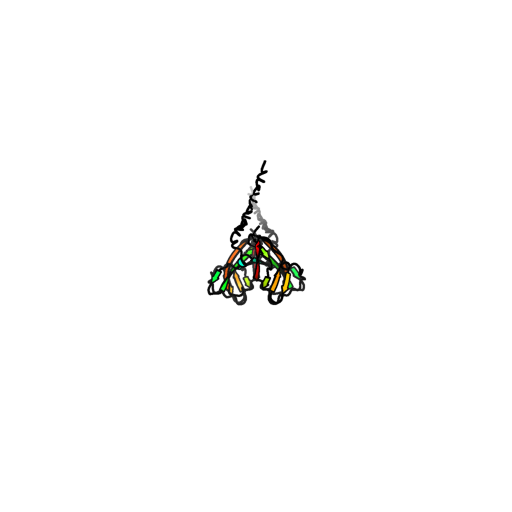602 1 98.88 97 LEU A N 1
ATOM 719 C CA . LEU A 1 97 ? 8.797 -12.219 -5.152 1 98.88 97 LEU A CA 1
ATOM 720 C C . LEU A 1 97 ? 9.406 -13.539 -4.695 1 98.88 97 LEU A C 1
ATOM 722 O O . LEU A 1 97 ? 8.977 -14.609 -5.133 1 98.88 97 LEU A O 1
ATOM 726 N N . ILE A 1 98 ? 10.406 -13.539 -3.863 1 98.88 98 ILE A N 1
ATOM 727 C CA . ILE A 1 98 ? 11.07 -14.641 -3.172 1 98.88 98 ILE A CA 1
ATOM 728 C C . ILE A 1 98 ? 11.367 -15.766 -4.16 1 98.88 98 ILE A C 1
ATOM 730 O O . ILE A 1 98 ? 11.086 -16.938 -3.885 1 98.88 98 ILE A O 1
ATOM 734 N N . SER A 1 99 ? 11.836 -15.32 -5.289 1 98.69 99 SER A N 1
ATOM 735 C CA . SER A 1 99 ? 12.328 -16.203 -6.34 1 98.69 99 SER A CA 1
ATOM 736 C C . SER A 1 99 ? 11.25 -17.188 -6.777 1 98.69 99 SER A C 1
ATOM 738 O O . SER A 1 99 ? 11.547 -18.328 -7.141 1 98.69 99 SER A O 1
ATOM 740 N N . GLY A 1 100 ? 10.023 -16.844 -6.586 1 98.75 100 GLY A N 1
ATOM 741 C CA . GLY A 1 100 ? 8.914 -17.672 -7.02 1 98.75 100 GLY A CA 1
ATOM 742 C C . GLY A 1 100 ? 8.547 -18.75 -6.016 1 98.75 100 GLY A C 1
ATOM 743 O O . GLY A 1 100 ? 7.617 -19.531 -6.238 1 98.75 100 GLY A O 1
ATOM 744 N N . ASN A 1 101 ? 9.219 -18.766 -4.824 1 98.75 101 ASN A N 1
ATOM 745 C CA . ASN A 1 101 ? 8.922 -19.75 -3.797 1 98.75 101 ASN A CA 1
ATOM 746 C C . ASN A 1 101 ? 7.566 -19.5 -3.146 1 98.75 101 ASN A C 1
ATOM 748 O O . ASN A 1 101 ? 7.035 -18.391 -3.219 1 98.75 101 ASN A O 1
ATOM 752 N N . PRO A 1 102 ? 7.008 -20.562 -2.561 1 98.25 102 PRO A N 1
ATOM 753 C CA . PRO A 1 102 ? 5.68 -20.406 -1.957 1 98.25 102 PRO A CA 1
ATOM 754 C C . PRO A 1 102 ? 5.699 -19.5 -0.725 1 98.25 102 PRO A C 1
ATOM 756 O O . PRO A 1 102 ? 6.637 -19.547 0.071 1 98.25 102 PRO A O 1
ATOM 759 N N . MET A 1 103 ? 4.73 -18.594 -0.72 1 98.12 103 MET A N 1
ATOM 760 C CA . MET A 1 103 ? 4.383 -17.844 0.487 1 98.12 103 MET A CA 1
ATOM 761 C C . MET A 1 103 ? 3.215 -18.5 1.214 1 98.12 103 MET A C 1
ATOM 763 O O . MET A 1 103 ? 2.129 -18.641 0.65 1 98.12 103 MET A O 1
ATOM 767 N N . LYS A 1 104 ? 3.465 -18.859 2.477 1 97.56 104 LYS A N 1
ATOM 768 C CA . LYS A 1 104 ? 2.424 -19.547 3.238 1 97.56 104 LYS A CA 1
ATOM 769 C C . LYS A 1 104 ? 1.236 -18.625 3.5 1 97.56 104 LYS A C 1
ATOM 771 O O . LYS A 1 104 ? 1.356 -17.406 3.387 1 97.56 104 LYS A O 1
ATOM 776 N N . GLY A 1 105 ? 0.145 -19.266 3.857 1 96.56 105 GLY A N 1
ATOM 777 C CA . GLY A 1 105 ? -1.008 -18.469 4.262 1 96.56 105 GLY A CA 1
ATOM 778 C C . GLY A 1 105 ? -0.698 -17.484 5.375 1 96.56 105 GLY A C 1
ATOM 779 O O . GLY A 1 105 ? 0.023 -17.812 6.316 1 96.56 105 GLY A O 1
ATOM 780 N N . PHE A 1 106 ? -1.145 -16.281 5.133 1 97.62 106 PHE A N 1
ATOM 781 C CA . PHE A 1 106 ? -1.104 -15.211 6.129 1 97.62 106 PHE A CA 1
ATOM 782 C C . PHE A 1 106 ? 0.329 -14.75 6.367 1 97.62 106 PHE A C 1
ATOM 784 O O . PHE A 1 106 ? 0.586 -13.961 7.277 1 97.62 106 PHE A O 1
ATOM 791 N N . ASP A 1 107 ? 1.26 -15.25 5.5 1 98.31 107 ASP A N 1
ATOM 792 C CA . ASP A 1 107 ? 2.643 -14.797 5.617 1 98.31 107 ASP A CA 1
ATOM 793 C C . ASP A 1 107 ? 2.824 -13.414 4.992 1 98.31 107 ASP A C 1
ATOM 795 O O . ASP A 1 107 ? 1.967 -12.953 4.238 1 98.31 107 ASP A O 1
ATOM 799 N N . THR A 1 108 ? 3.881 -12.773 5.34 1 98.81 108 THR A N 1
ATOM 800 C CA . THR A 1 108 ? 4.277 -11.477 4.812 1 98.81 108 THR A CA 1
ATOM 801 C C . THR A 1 108 ? 5.73 -11.5 4.344 1 98.81 108 THR A C 1
ATOM 803 O O . THR A 1 108 ? 6.59 -12.086 5.004 1 98.81 108 THR A O 1
ATOM 806 N N . VAL A 1 109 ? 5.992 -10.883 3.221 1 98.81 109 VAL A N 1
ATOM 807 C CA . VAL A 1 109 ? 7.348 -10.633 2.736 1 98.81 109 VAL A CA 1
ATOM 808 C C . VAL A 1 109 ? 7.629 -9.133 2.756 1 98.81 109 VAL A C 1
ATOM 810 O O . VAL A 1 109 ? 6.816 -8.336 2.279 1 98.81 109 VAL A O 1
ATOM 813 N N . ASN A 1 110 ? 8.742 -8.773 3.314 1 98.75 110 ASN A N 1
ATOM 814 C CA . ASN A 1 110 ? 9.125 -7.367 3.414 1 98.75 110 ASN A CA 1
ATOM 815 C C . ASN A 1 110 ? 10.391 -7.074 2.611 1 98.75 110 ASN A C 1
ATOM 817 O O . ASN A 1 110 ? 11.312 -7.895 2.568 1 98.75 110 ASN A O 1
ATOM 821 N N . PHE A 1 111 ? 10.438 -5.906 2.057 1 98.75 111 PHE A N 1
ATOM 822 C CA . PHE A 1 111 ? 11.656 -5.379 1.461 1 98.75 111 PHE A CA 1
ATOM 823 C C . PHE A 1 111 ? 11.641 -3.855 1.446 1 98.75 111 PHE A C 1
ATOM 825 O O . PHE A 1 111 ? 10.609 -3.238 1.741 1 98.75 111 PHE A O 1
ATOM 832 N N . SER A 1 112 ? 12.758 -3.33 1.166 1 98.5 112 SER A N 1
ATOM 833 C CA . SER A 1 112 ? 12.883 -1.882 1.045 1 98.5 112 SER A CA 1
ATOM 834 C C . SER A 1 112 ? 13.602 -1.493 -0.241 1 98.5 112 SER A C 1
ATOM 836 O O . SER A 1 112 ? 14.359 -2.291 -0.801 1 98.5 112 SER A O 1
ATOM 838 N N . TYR A 1 113 ? 13.234 -0.348 -0.672 1 98.69 113 TYR A N 1
ATOM 839 C CA . TYR A 1 113 ? 13.953 0.268 -1.783 1 98.69 113 TYR A CA 1
ATOM 840 C C . TYR A 1 113 ? 13.977 1.785 -1.644 1 98.69 113 TYR A C 1
ATOM 842 O O . TYR A 1 113 ? 13.25 2.35 -0.817 1 98.69 113 TYR A O 1
ATOM 850 N N . ALA A 1 114 ? 14.906 2.387 -2.432 1 98.75 114 ALA A N 1
ATOM 851 C CA . ALA A 1 114 ? 15.008 3.842 -2.363 1 98.75 114 ALA A CA 1
ATOM 852 C C . ALA A 1 114 ? 14.859 4.469 -3.746 1 98.75 114 ALA A C 1
ATOM 854 O O . ALA A 1 114 ? 15.57 4.098 -4.684 1 98.75 114 ALA A O 1
ATOM 855 N N . TRP A 1 115 ? 13.836 5.352 -3.77 1 98.56 115 TRP A N 1
ATOM 856 C CA . TRP A 1 115 ? 13.562 6.051 -5.02 1 98.56 115 TRP A CA 1
ATOM 857 C C . TRP A 1 115 ? 12.586 7.203 -4.797 1 98.56 115 TRP A C 1
ATOM 859 O O . TRP A 1 115 ? 11.828 7.207 -3.822 1 98.56 115 TRP A O 1
ATOM 869 N N . ASP A 1 116 ? 12.594 8.188 -5.719 1 97.56 116 ASP A N 1
ATOM 870 C CA . ASP A 1 116 ? 11.688 9.328 -5.633 1 97.56 116 ASP A CA 1
ATOM 871 C C . ASP A 1 116 ? 11.117 9.68 -7.008 1 97.56 116 ASP A C 1
ATOM 873 O O . ASP A 1 116 ? 11.859 10.062 -7.914 1 97.56 116 ASP A O 1
ATOM 877 N N . PRO A 1 117 ? 9.602 9.633 -7.105 1 97.31 117 PRO A N 1
ATOM 878 C CA . PRO A 1 117 ? 8.625 9.086 -6.16 1 97.31 117 PRO A CA 1
ATOM 879 C C . PRO A 1 117 ? 8.641 7.562 -6.102 1 97.31 117 PRO A C 1
ATOM 881 O O . PRO A 1 117 ? 9.383 6.922 -6.855 1 97.31 117 PRO A O 1
ATOM 884 N N . PRO A 1 118 ? 7.895 6.988 -5.109 1 98.12 118 PRO A N 1
ATOM 885 C CA . PRO A 1 118 ? 7.863 5.527 -5.07 1 98.12 118 PRO A CA 1
ATOM 886 C C . PRO A 1 118 ? 7.223 4.918 -6.312 1 98.12 118 PRO A C 1
ATOM 888 O O . PRO A 1 118 ? 6.543 5.617 -7.07 1 98.12 118 PRO A O 1
ATOM 891 N N . PHE A 1 119 ? 7.484 3.604 -6.457 1 98.12 119 PHE A N 1
ATOM 892 C CA . PHE A 1 119 ? 6.922 2.91 -7.609 1 98.12 119 PHE A CA 1
ATOM 893 C C . PHE A 1 119 ? 5.547 2.336 -7.277 1 98.12 119 PHE A C 1
ATOM 895 O O . PHE A 1 119 ? 5.324 1.853 -6.168 1 98.12 119 PHE A O 1
ATOM 902 N N . LEU A 1 120 ? 4.695 2.445 -8.297 1 97.5 120 LEU A N 1
ATOM 903 C CA . LEU A 1 120 ? 3.449 1.689 -8.227 1 97.5 120 LEU A CA 1
ATOM 904 C C . LEU A 1 120 ? 3.715 0.192 -8.336 1 97.5 120 LEU A C 1
ATOM 906 O O . LEU A 1 120 ? 4.391 -0.258 -9.266 1 97.5 120 LEU A O 1
ATOM 910 N N . MET A 1 121 ? 3.264 -0.542 -7.336 1 98.5 121 MET A N 1
ATOM 911 C CA . MET A 1 121 ? 3.34 -2 -7.367 1 98.5 121 MET A CA 1
ATOM 912 C C . MET A 1 121 ? 1.979 -2.623 -7.066 1 98.5 121 MET A C 1
ATOM 914 O O . MET A 1 121 ? 1.263 -2.158 -6.18 1 98.5 121 MET A O 1
ATOM 918 N N . PHE A 1 122 ? 1.612 -3.586 -7.84 1 98.19 122 PHE A N 1
ATOM 919 C CA . PHE A 1 122 ? 0.376 -4.316 -7.586 1 98.19 122 PHE A CA 1
ATOM 920 C C . PHE A 1 122 ? 0.478 -5.746 -8.102 1 98.19 122 PHE A C 1
ATOM 922 O O . PHE A 1 122 ? 1.253 -6.031 -9.016 1 98.19 122 PHE A O 1
ATOM 929 N N . PRO A 1 123 ? -0.234 -6.684 -7.512 1 98.56 123 PRO A N 1
ATOM 930 C CA . PRO A 1 123 ? -0.127 -8.086 -7.93 1 98.56 123 PRO A CA 1
ATOM 931 C C . PRO A 1 123 ? -0.638 -8.312 -9.352 1 98.56 123 PRO A C 1
ATOM 933 O O . PRO A 1 123 ? -1.726 -7.852 -9.703 1 98.56 123 PRO A O 1
ATOM 936 N N . SER A 1 124 ? 0.214 -9.07 -10.094 1 98 124 SER A N 1
ATOM 937 C CA . SER A 1 124 ? -0.168 -9.328 -11.477 1 98 124 SER A CA 1
ATOM 938 C C . SER A 1 124 ? -0.47 -10.805 -11.703 1 98 124 SER A C 1
ATOM 940 O O . SER A 1 124 ? -1.287 -11.156 -12.555 1 98 124 SER A O 1
ATOM 942 N N . SER A 1 125 ? 0.219 -11.625 -10.891 1 97.88 125 SER A N 1
ATOM 943 C CA . SER A 1 125 ? -0.08 -13.047 -11.008 1 97.88 125 SER A CA 1
ATOM 944 C C . SER A 1 125 ? 0.42 -13.82 -9.789 1 97.88 125 SER A C 1
ATOM 946 O O . SER A 1 125 ? 1.306 -13.352 -9.07 1 97.88 125 SER A O 1
ATOM 948 N N . SER A 1 126 ? -0.183 -14.938 -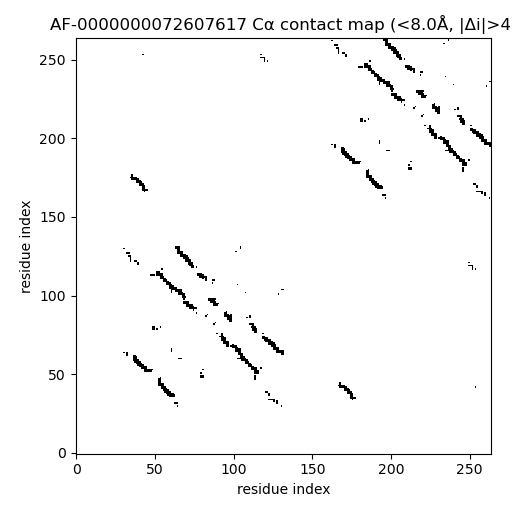9.609 1 98.06 126 SER A N 1
ATOM 949 C CA . SER A 1 126 ? 0.244 -15.914 -8.609 1 98.06 126 SER A CA 1
ATOM 950 C C . SER A 1 126 ? -0.301 -17.297 -8.914 1 98.06 126 SER A C 1
ATOM 952 O O . SER A 1 126 ? -1.169 -17.453 -9.781 1 98.06 126 SER A O 1
ATOM 954 N N . VAL A 1 127 ? 0.324 -18.25 -8.281 1 97.31 127 VAL A N 1
ATOM 955 C CA . VAL A 1 127 ? -0.164 -19.625 -8.367 1 97.31 127 VAL A CA 1
ATOM 956 C C . VAL A 1 127 ? -0.652 -20.094 -6.996 1 97.31 127 VAL A C 1
ATOM 958 O O . VAL A 1 127 ? 0.089 -20.031 -6.012 1 97.31 127 VAL A O 1
ATOM 961 N N . ILE A 1 128 ? -1.951 -20.547 -6.934 1 96 128 ILE A N 1
ATOM 962 C CA . ILE A 1 128 ? -2.529 -21 -5.672 1 96 128 ILE A CA 1
ATOM 963 C C . ILE A 1 128 ? -2.119 -22.438 -5.406 1 96 128 ILE A C 1
ATOM 965 O O . ILE A 1 128 ? -2.225 -23.297 -6.289 1 96 128 ILE A O 1
ATOM 969 N N . GLY A 1 129 ? -1.542 -22.703 -4.223 1 95.06 129 GLY A N 1
ATOM 970 C CA . GLY A 1 129 ? -1.163 -24.031 -3.777 1 95.06 129 GLY A CA 1
ATOM 971 C C . GLY A 1 129 ? -2.018 -24.547 -2.633 1 95.06 129 GLY A C 1
ATOM 972 O O . GLY A 1 129 ? -3.164 -24.125 -2.471 1 95.06 129 GLY A O 1
ATOM 973 N N . PRO A 1 130 ? -1.53 -25.625 -1.917 1 90.62 130 PRO A N 1
ATOM 974 C CA . PRO A 1 130 ? -2.32 -26.25 -0.852 1 90.62 130 PRO A CA 1
ATOM 975 C C . PRO A 1 130 ? -2.662 -25.281 0.273 1 90.62 130 PRO A C 1
ATOM 977 O O . PRO A 1 130 ? -1.89 -24.359 0.556 1 90.62 130 PRO A O 1
ATOM 980 N N . CYS A 1 131 ? -3.82 -25.578 0.786 1 88.06 131 CYS A N 1
ATOM 981 C CA . CYS A 1 131 ? -4.246 -24.828 1.966 1 88.06 131 CYS A CA 1
ATOM 982 C C . CYS A 1 131 ? -3.795 -25.531 3.244 1 88.06 131 CYS A C 1
ATOM 984 O O . CYS A 1 131 ? -3.719 -26.766 3.289 1 88.06 131 CYS A O 1
ATOM 986 N N . THR A 1 132 ? -3.047 -24.781 4.02 1 72.88 132 THR A N 1
ATOM 987 C CA . THR A 1 132 ? -2.652 -25.406 5.281 1 72.88 132 THR A CA 1
ATOM 988 C C . THR A 1 132 ? -3.709 -25.156 6.355 1 72.88 132 THR A C 1
ATOM 990 O O . THR A 1 132 ? -4.371 -24.125 6.359 1 72.88 132 THR A O 1
ATOM 993 N N . MET B 1 1 ? -2.758 71.312 77.312 1 33.88 1 MET B N 1
ATOM 994 C CA . MET B 1 1 ? -2.762 69.875 77 1 33.88 1 MET B CA 1
ATOM 995 C C . MET B 1 1 ? -2.906 69.625 75.5 1 33.88 1 MET B C 1
ATOM 997 O O . MET B 1 1 ? -3.936 69.938 74.875 1 33.88 1 MET B O 1
ATOM 1001 N N . SER B 1 2 ? -1.765 69.75 74.688 1 41.69 2 SER B N 1
ATOM 1002 C CA . SER B 1 2 ? -1.452 69.75 73.25 1 41.69 2 SER B CA 1
ATOM 1003 C C . SER B 1 2 ? -1.757 68.375 72.625 1 41.69 2 SER B C 1
ATOM 1005 O O . SER B 1 2 ? -1.326 67.312 73.125 1 41.69 2 SER B O 1
ATOM 1007 N N . LYS B 1 3 ? -2.9 68.125 71.938 1 45.03 3 LYS B N 1
ATOM 1008 C CA . LYS B 1 3 ? -3.475 67 71.188 1 45.03 3 LYS B CA 1
ATOM 1009 C C . LYS B 1 3 ? -2.541 66.562 70.125 1 45.03 3 LYS B C 1
ATOM 1011 O O . LYS B 1 3 ? -2.279 67.312 69.125 1 45.03 3 LYS B O 1
ATOM 1016 N N . ASP B 1 4 ? -1.437 65.812 70.375 1 46.06 4 ASP B N 1
ATOM 1017 C CA . ASP B 1 4 ? -0.553 65.125 69.438 1 46.06 4 ASP B CA 1
ATOM 1018 C C . ASP B 1 4 ? -1.348 64.25 68.438 1 46.06 4 ASP B C 1
ATOM 1020 O O . ASP B 1 4 ? -2.088 63.375 68.875 1 46.06 4 ASP B O 1
ATOM 1024 N N . MET B 1 5 ? -1.815 64.875 67.312 1 42.41 5 MET B N 1
ATOM 1025 C CA . MET B 1 5 ? -2.484 64.188 66.188 1 42.41 5 MET B CA 1
ATOM 1026 C C . MET B 1 5 ? -1.628 63.031 65.688 1 42.41 5 MET B C 1
ATOM 1028 O O . MET B 1 5 ? -0.481 63.25 65.25 1 42.41 5 MET B O 1
ATOM 1032 N N . ALA B 1 6 ? -1.557 61.781 66.188 1 49.5 6 ALA B N 1
ATOM 1033 C CA . ALA B 1 6 ? -0.927 60.531 65.75 1 49.5 6 ALA B CA 1
ATOM 1034 C C . ALA B 1 6 ? -1.29 60.219 64.312 1 49.5 6 ALA B C 1
ATOM 1036 O O . ALA B 1 6 ? -2.471 60.188 63.969 1 49.5 6 ALA B O 1
ATOM 1037 N N . THR B 1 7 ? -0.493 60.75 63.312 1 49.53 7 THR B N 1
ATOM 1038 C CA . THR B 1 7 ? -0.587 60.406 61.906 1 49.53 7 THR B CA 1
ATOM 1039 C C . THR B 1 7 ? -0.425 58.906 61.688 1 49.53 7 THR B C 1
ATOM 1041 O O . THR B 1 7 ? 0.563 58.312 62.125 1 49.53 7 THR B O 1
ATOM 1044 N N . THR B 1 8 ? -1.522 58.094 61.781 1 49.59 8 THR B N 1
ATOM 1045 C CA . THR B 1 8 ? -1.548 56.688 61.438 1 49.59 8 THR B CA 1
ATOM 1046 C C . THR B 1 8 ? -1.068 56.469 60 1 49.59 8 THR B C 1
ATOM 1048 O O . THR B 1 8 ? -1.653 57 59.062 1 49.59 8 THR B O 1
ATOM 1051 N N . THR B 1 9 ? 0.283 56.375 59.75 1 50.91 9 THR B N 1
ATOM 1052 C CA . THR B 1 9 ? 0.805 55.938 58.438 1 50.91 9 THR B CA 1
ATOM 1053 C C . THR B 1 9 ? 0.246 54.562 58.062 1 50.91 9 THR B C 1
ATOM 1055 O O . THR B 1 9 ? 0.362 53.594 58.812 1 50.91 9 THR B O 1
ATOM 1058 N N . THR B 1 10 ? -0.918 54.531 57.375 1 51.47 10 THR B N 1
ATOM 1059 C CA . THR B 1 10 ? -1.427 53.312 56.75 1 51.47 10 THR B CA 1
ATOM 1060 C C . THR B 1 10 ? -0.398 52.719 55.781 1 51.47 10 THR B C 1
ATOM 1062 O O . THR B 1 10 ? 0.103 53.406 54.906 1 51.47 10 THR B O 1
ATOM 1065 N N . PHE B 1 11 ? 0.533 51.812 56.281 1 49.84 11 PHE B N 1
ATOM 1066 C CA . PHE B 1 11 ? 1.362 50.969 55.406 1 49.84 11 PHE B CA 1
ATOM 1067 C C . PHE B 1 11 ? 0.503 50.188 54.406 1 49.84 11 PHE B C 1
ATOM 1069 O O . PHE B 1 11 ? -0.315 49.375 54.812 1 49.84 11 PHE B O 1
ATOM 1076 N N . ASN B 1 12 ? 0.097 50.844 53.312 1 53.97 12 ASN B N 1
ATOM 1077 C CA . ASN B 1 12 ? -0.425 50.031 52.219 1 53.97 12 ASN B CA 1
ATOM 1078 C C . ASN B 1 12 ? 0.571 48.969 51.781 1 53.97 12 ASN B C 1
ATOM 1080 O O . ASN B 1 12 ? 1.644 49.281 51.281 1 53.97 12 ASN B O 1
ATOM 1084 N N . SER B 1 13 ? 0.628 47.844 52.5 1 52.28 13 SER B N 1
ATOM 1085 C CA . SER B 1 13 ? 1.333 46.688 52 1 52.28 13 SER B CA 1
ATOM 1086 C C . SER B 1 13 ? 0.871 46.344 50.562 1 52.28 13 SER B C 1
ATOM 1088 O O . SER B 1 13 ? -0.286 45.969 50.375 1 52.28 13 SER B O 1
ATOM 1090 N N . LEU B 1 14 ? 1.409 47.062 49.594 1 51.31 14 LEU B N 1
ATOM 1091 C CA . LEU B 1 14 ? 1.314 46.562 48.25 1 51.31 14 LEU B CA 1
ATOM 1092 C C . LEU B 1 14 ? 1.726 45.094 48.188 1 51.31 14 LEU B C 1
ATOM 1094 O O . LEU B 1 14 ? 2.904 44.781 48.344 1 51.31 14 LEU B O 1
ATOM 1098 N N . THR B 1 15 ? 0.829 44.156 48.562 1 54.66 15 THR B N 1
ATOM 1099 C CA . THR B 1 15 ? 1.006 42.75 48.188 1 54.66 15 THR B CA 1
ATOM 1100 C C . THR B 1 15 ? 1.339 42.594 46.719 1 54.66 15 THR B C 1
ATOM 1102 O O . THR B 1 15 ? 0.521 42.938 45.844 1 54.66 15 THR B O 1
ATOM 1105 N N . SER B 1 16 ? 2.621 42.781 46.281 1 54.62 16 SER B N 1
ATOM 1106 C CA . SER B 1 16 ? 3.064 42.281 45 1 54.62 16 SER B CA 1
ATOM 1107 C C . SER B 1 16 ? 2.578 40.844 44.75 1 54.62 16 SER B C 1
ATOM 1109 O O . SER B 1 16 ? 3.02 39.906 45.406 1 54.62 16 SER B O 1
ATOM 1111 N N . ILE B 1 17 ? 1.316 40.656 44.375 1 52.88 17 ILE B N 1
ATOM 1112 C CA . ILE B 1 17 ? 0.916 39.375 43.812 1 52.88 17 ILE B CA 1
ATOM 1113 C C . ILE B 1 17 ? 1.948 38.906 42.781 1 52.88 17 ILE B C 1
ATOM 1115 O O . ILE B 1 17 ? 2.053 39.469 41.719 1 52.88 17 ILE B O 1
ATOM 1119 N N . PHE B 1 18 ? 3.195 38.469 43.281 1 53.66 18 PHE B N 1
ATOM 1120 C CA . PHE B 1 18 ? 4.016 37.656 42.406 1 53.66 18 PHE B CA 1
ATOM 1121 C C . PHE B 1 18 ? 3.164 36.625 41.656 1 53.66 18 PHE B C 1
ATOM 1123 O O . PHE B 1 18 ? 2.791 35.594 42.25 1 53.66 18 PHE B O 1
ATOM 1130 N N . PHE B 1 19 ? 2.336 37.094 40.656 1 52.81 19 PHE B N 1
ATOM 1131 C CA . PHE B 1 19 ? 1.753 36.125 39.719 1 52.81 19 PHE B CA 1
ATOM 1132 C C . PHE B 1 19 ? 2.818 35.188 39.156 1 52.81 19 PHE B C 1
ATOM 1134 O O . PHE B 1 19 ? 3.57 35.531 38.25 1 52.81 19 PHE B O 1
ATOM 1141 N N . LEU B 1 20 ? 3.355 34.219 40 1 51.31 20 LEU B N 1
ATOM 1142 C CA . LEU B 1 20 ? 4.086 33.094 39.438 1 51.31 20 LEU B CA 1
ATOM 1143 C C . LEU B 1 20 ? 3.389 32.562 38.188 1 51.31 20 LEU B C 1
ATOM 1145 O O . LEU B 1 20 ? 2.332 31.922 38.281 1 51.31 20 LEU B O 1
ATOM 1149 N N . THR B 1 21 ? 3.502 33.281 37.031 1 52.53 21 THR B N 1
ATOM 1150 C CA . THR B 1 21 ? 3.168 32.656 35.781 1 52.53 21 THR B CA 1
ATOM 1151 C C . THR B 1 21 ? 3.723 31.234 35.719 1 52.53 21 THR B C 1
ATOM 1153 O O . THR B 1 21 ? 4.941 31.031 35.656 1 52.53 21 THR B O 1
ATOM 1156 N N . LEU B 1 22 ? 3.115 30.234 36.406 1 52.31 22 LEU B N 1
ATOM 1157 C CA . LEU B 1 22 ? 3.381 28.828 36.125 1 52.31 22 LEU B CA 1
ATOM 1158 C C . LEU B 1 22 ? 3.549 28.578 34.625 1 52.31 22 LEU B C 1
ATOM 1160 O O . LEU B 1 22 ? 2.576 28.641 33.875 1 52.31 22 LEU B O 1
ATOM 1164 N N . ILE B 1 23 ? 4.699 28.984 34.094 1 50.66 23 ILE B N 1
ATOM 1165 C CA . ILE B 1 23 ? 5.043 28.516 32.781 1 50.66 23 ILE B CA 1
ATOM 1166 C C . ILE B 1 23 ? 4.777 27.016 32.656 1 50.66 23 ILE B C 1
ATOM 1168 O O . ILE B 1 23 ? 5.473 26.203 33.281 1 50.66 23 ILE B O 1
ATOM 1172 N N . ILE B 1 24 ? 3.482 26.594 32.594 1 48.59 24 ILE B N 1
ATOM 1173 C CA . ILE B 1 24 ? 3.24 25.219 32.188 1 48.59 24 ILE B CA 1
ATOM 1174 C C . ILE B 1 24 ? 4.223 24.844 31.078 1 48.59 24 ILE B C 1
ATOM 1176 O O . ILE B 1 24 ? 4.109 25.312 29.938 1 48.59 24 ILE B O 1
ATOM 1180 N N . ILE B 1 25 ? 5.465 24.578 31.453 1 47 25 ILE B N 1
ATOM 1181 C CA . ILE B 1 25 ? 6.312 23.859 30.5 1 47 25 ILE B CA 1
ATOM 1182 C C . ILE B 1 25 ? 5.562 22.656 29.938 1 47 25 ILE B C 1
ATOM 1184 O O . ILE B 1 25 ? 5.359 21.656 30.641 1 47 25 ILE B O 1
ATOM 1188 N N . ILE B 1 26 ? 4.402 22.844 29.203 1 44.91 26 ILE B N 1
ATOM 1189 C CA . ILE B 1 26 ? 3.945 21.719 28.391 1 44.91 26 ILE B CA 1
ATOM 1190 C C . ILE B 1 26 ? 5.148 20.922 27.891 1 44.91 26 ILE B C 1
ATOM 1192 O O . ILE B 1 26 ? 5.93 21.406 27.078 1 44.91 26 ILE B O 1
ATOM 1196 N N . ILE B 1 27 ? 5.801 20.203 28.688 1 41.56 27 ILE B N 1
ATOM 1197 C CA . ILE B 1 27 ? 6.68 19.172 28.172 1 41.56 27 ILE B CA 1
ATOM 1198 C C . ILE B 1 27 ? 6.004 18.453 27 1 41.56 27 ILE B C 1
ATOM 1200 O O . ILE B 1 27 ? 5.074 17.672 27.188 1 41.56 27 ILE B O 1
ATOM 1204 N N . LYS B 1 28 ? 5.562 19.125 25.859 1 45.78 28 LYS B N 1
ATOM 1205 C CA . LYS B 1 28 ? 5.285 18.359 24.656 1 45.78 28 LYS B CA 1
ATOM 1206 C C . LYS B 1 28 ? 6.254 17.203 24.5 1 45.78 28 LYS B C 1
ATOM 1208 O O . LYS B 1 28 ? 7.445 17.406 24.25 1 45.78 28 LYS B O 1
ATOM 1213 N N . GLY B 1 29 ? 6.242 16.234 25.328 1 49.09 29 GLY B N 1
ATOM 1214 C CA . GLY B 1 29 ? 7.02 15.078 24.906 1 49.09 29 GLY B CA 1
ATOM 1215 C C . GLY B 1 29 ? 7.211 15 23.406 1 49.09 29 GLY B C 1
ATOM 1216 O O . GLY B 1 29 ? 6.297 15.312 22.641 1 49.09 29 GLY B O 1
ATOM 1217 N N . SER B 1 30 ? 8.305 15.406 22.844 1 55.12 30 SER B N 1
ATOM 1218 C CA . SER B 1 30 ? 8.688 15.406 21.438 1 55.12 30 SER B CA 1
ATOM 1219 C C . SER B 1 30 ? 8.102 14.195 20.703 1 55.12 30 SER B C 1
ATOM 1221 O O . SER B 1 30 ? 8.453 13.055 21.016 1 55.12 30 SER B O 1
ATOM 1223 N N . CYS B 1 31 ? 6.824 14.094 20.578 1 65.94 31 CYS B N 1
ATOM 1224 C CA . CYS B 1 31 ? 6.27 12.992 19.797 1 65.94 31 CYS B CA 1
ATOM 1225 C C . CYS B 1 31 ? 7.035 12.812 18.5 1 65.94 31 CYS B C 1
ATOM 1227 O O . CYS B 1 31 ? 7.312 13.781 17.797 1 65.94 31 CYS B O 1
ATOM 1229 N N . ASP B 1 32 ? 7.789 11.75 18.438 1 84.75 32 ASP B N 1
ATOM 1230 C CA . ASP B 1 32 ? 8.594 11.406 17.266 1 84.75 32 ASP B CA 1
ATOM 1231 C C . ASP B 1 32 ? 7.703 10.984 16.094 1 84.75 32 ASP B C 1
ATOM 1233 O O . ASP B 1 32 ? 7.945 9.953 15.469 1 84.75 32 ASP B O 1
ATOM 1237 N N . CYS B 1 33 ? 6.52 11.766 15.961 1 93.5 33 CYS B N 1
ATOM 1238 C CA . CYS B 1 33 ? 5.66 11.492 14.812 1 93.5 33 CYS B CA 1
ATOM 1239 C C . CYS B 1 33 ? 6.062 12.344 13.617 1 93.5 33 CYS B C 1
ATOM 1241 O O . CYS B 1 33 ? 6.598 13.445 13.789 1 93.5 33 CYS B O 1
ATOM 1243 N N . SER B 1 34 ? 5.895 11.773 12.422 1 94.12 34 SER B N 1
ATOM 1244 C CA . SER B 1 34 ? 6.117 12.469 11.164 1 94.12 34 SER B CA 1
ATOM 1245 C C . SER B 1 34 ? 5.273 11.867 10.039 1 94.12 34 SER B C 1
ATOM 1247 O O . SER B 1 34 ? 4.539 10.906 10.258 1 94.12 34 SER B O 1
ATOM 1249 N N . LEU B 1 35 ? 5.383 12.445 8.969 1 94.62 35 LEU B N 1
ATOM 1250 C CA . LEU B 1 35 ? 4.727 11.961 7.762 1 94.62 35 LEU B CA 1
ATOM 1251 C C . LEU B 1 35 ? 5.09 10.5 7.5 1 94.62 35 LEU B C 1
ATOM 1253 O O . LEU B 1 35 ? 4.32 9.766 6.875 1 94.62 35 LEU B O 1
ATOM 1257 N N . ASN B 1 36 ? 6.195 10.094 8.078 1 96.12 36 ASN B N 1
ATOM 1258 C CA . ASN B 1 36 ? 6.68 8.734 7.852 1 96.12 36 ASN B CA 1
ATOM 1259 C C . ASN B 1 36 ? 5.832 7.703 8.594 1 96.12 36 ASN B C 1
ATOM 1261 O O . ASN B 1 36 ? 5.934 6.504 8.336 1 96.12 36 ASN B O 1
ATOM 1265 N N . ASN B 1 37 ? 4.969 8.172 9.43 1 97.38 37 ASN B N 1
ATOM 1266 C CA . ASN B 1 37 ? 4.109 7.281 10.203 1 97.38 37 ASN B CA 1
ATOM 1267 C C . ASN B 1 37 ? 2.775 7.039 9.5 1 97.38 37 ASN B C 1
ATOM 1269 O O . ASN B 1 37 ? 1.914 6.328 10.016 1 97.38 37 ASN B O 1
ATOM 1273 N N . ILE B 1 38 ? 2.598 7.641 8.32 1 98.5 38 ILE B N 1
ATOM 1274 C CA . ILE B 1 38 ? 1.433 7.336 7.496 1 98.5 38 ILE B CA 1
ATOM 1275 C C . ILE B 1 38 ? 1.762 6.188 6.543 1 98.5 38 ILE B C 1
ATOM 1277 O O . ILE B 1 38 ? 2.691 6.289 5.738 1 98.5 38 ILE B O 1
ATOM 1281 N N . ASN B 1 39 ? 1.024 5.113 6.695 1 98.44 39 ASN B N 1
ATOM 1282 C CA . ASN B 1 39 ? 1.162 3.936 5.844 1 98.44 39 ASN B CA 1
ATOM 1283 C C . ASN B 1 39 ? -0.037 3.771 4.914 1 98.44 39 ASN B C 1
ATOM 1285 O O . ASN B 1 39 ? -1.172 4.051 5.305 1 98.44 39 ASN B O 1
ATOM 1289 N N . ILE B 1 40 ? 0.246 3.268 3.676 1 98.81 40 ILE B N 1
ATOM 1290 C CA . ILE B 1 40 ? -0.835 3.029 2.727 1 98.81 40 ILE B CA 1
ATOM 1291 C C . ILE B 1 40 ? -0.891 1.544 2.373 1 98.81 40 ILE B C 1
ATOM 1293 O O . ILE B 1 40 ? 0.128 0.943 2.023 1 98.81 40 ILE B O 1
ATOM 1297 N N . GLY B 1 41 ? -2.035 0.935 2.51 1 98.44 41 GLY B N 1
ATOM 1298 C CA . GLY B 1 41 ? -2.334 -0.41 2.047 1 98.44 41 GLY B CA 1
ATOM 1299 C C . GLY B 1 41 ? -3.248 -0.434 0.836 1 98.44 41 GLY B C 1
ATOM 1300 O O . GLY B 1 41 ? -4.188 0.36 0.744 1 98.44 41 GLY B O 1
ATOM 1301 N N . THR B 1 42 ? -2.896 -1.299 -0.092 1 98.25 42 THR B N 1
ATOM 1302 C CA . THR B 1 42 ? -3.717 -1.438 -1.289 1 98.25 42 THR B CA 1
ATOM 1303 C C . THR B 1 42 ? -3.996 -2.908 -1.585 1 98.25 42 THR B C 1
ATOM 1305 O O . THR B 1 42 ? -3.102 -3.75 -1.479 1 98.25 42 THR B O 1
ATOM 1308 N N . SER B 1 43 ? -5.258 -3.219 -1.913 1 97.19 43 SER B N 1
ATOM 1309 C CA . SER B 1 43 ? -5.648 -4.562 -2.326 1 97.19 43 SER B CA 1
ATOM 1310 C C . SER B 1 43 ? -6.766 -4.52 -3.363 1 97.19 43 SER B C 1
ATOM 1312 O O . SER B 1 43 ? -7.527 -3.555 -3.42 1 97.19 43 SER B O 1
ATOM 1314 N N . ARG B 1 44 ? -6.734 -5.598 -4.145 1 97.19 44 ARG B N 1
ATOM 1315 C CA . ARG B 1 44 ? -7.883 -5.762 -5.027 1 97.19 44 ARG B CA 1
ATOM 1316 C C . ARG B 1 44 ? -9.102 -6.262 -4.258 1 97.19 44 ARG B C 1
ATOM 1318 O O . ARG B 1 44 ? -8.984 -7.156 -3.418 1 97.19 44 ARG B O 1
ATOM 1325 N N . SER B 1 45 ? -10.266 -5.695 -4.582 1 96.94 45 SER B N 1
ATOM 1326 C CA . SER B 1 45 ? -11.469 -6.125 -3.873 1 96.94 45 SER B CA 1
ATOM 1327 C C . SER B 1 45 ? -12.055 -7.395 -4.492 1 96.94 45 SER B C 1
ATOM 1329 O O . SER B 1 45 ? -12.852 -8.086 -3.861 1 96.94 45 SER B O 1
ATOM 1331 N N . GLY B 1 46 ? -11.68 -7.602 -5.773 1 95.56 46 GLY B N 1
ATOM 1332 C CA . GLY B 1 46 ? -12.297 -8.68 -6.535 1 95.56 46 GLY B CA 1
ATOM 1333 C C . GLY B 1 46 ? -13.5 -8.227 -7.336 1 95.56 46 GLY B C 1
ATOM 1334 O O . GLY B 1 46 ? -14.023 -8.977 -8.156 1 95.56 46 GLY B O 1
ATOM 1335 N N . ARG B 1 47 ? -13.891 -7.016 -7.141 1 97.31 47 ARG B N 1
ATOM 1336 C CA . ARG B 1 47 ? -15.039 -6.473 -7.867 1 97.31 47 ARG B CA 1
ATOM 1337 C C . ARG B 1 47 ? -14.578 -5.613 -9.047 1 97.31 47 ARG B C 1
ATOM 1339 O O . ARG B 1 47 ? -13.414 -5.223 -9.117 1 97.31 47 ARG B O 1
ATOM 1346 N N . GLU B 1 48 ? -15.5 -5.469 -10.039 1 97.62 48 GLU B N 1
ATOM 1347 C CA . GLU B 1 48 ? -15.328 -4.547 -11.164 1 97.62 48 GLU B CA 1
ATOM 1348 C C . GLU B 1 48 ? -16.438 -3.508 -11.195 1 97.62 48 GLU B C 1
ATOM 1350 O O . GLU B 1 48 ? -17.625 -3.85 -11.086 1 97.62 48 GLU B O 1
ATOM 1355 N N . ILE B 1 49 ? -16.109 -2.285 -11.234 1 98.19 49 ILE B N 1
ATOM 1356 C CA . ILE B 1 49 ? -17.047 -1.18 -11.375 1 98.19 49 ILE B CA 1
ATOM 1357 C C . ILE B 1 49 ? -16.781 -0.431 -12.68 1 98.19 49 ILE B C 1
ATOM 1359 O O . ILE B 1 49 ? -15.68 0.079 -12.891 1 98.19 49 ILE B O 1
ATOM 1363 N N . GLY B 1 50 ? -17.703 -0.348 -13.594 1 97.75 50 GLY B N 1
ATOM 1364 C CA . GLY B 1 50 ? -17.5 0.302 -14.883 1 97.75 50 GLY B CA 1
ATOM 1365 C C .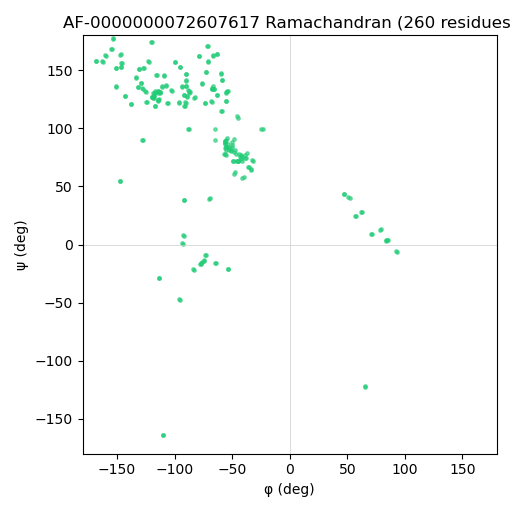 GLY B 1 50 ? -16.422 -0.359 -15.719 1 97.75 50 GLY B C 1
ATOM 1366 O O . GLY B 1 50 ? -15.68 0.321 -16.422 1 97.75 50 GLY B O 1
ATOM 1367 N N . GLY B 1 51 ? -16.234 -1.601 -15.508 1 97.94 51 GLY B N 1
ATOM 1368 C CA . GLY B 1 51 ? -15.25 -2.348 -16.281 1 97.94 51 GLY B CA 1
ATOM 1369 C C . GLY B 1 51 ? -13.844 -2.227 -15.734 1 97.94 51 GLY B C 1
ATOM 1370 O O . GLY B 1 51 ? -12.891 -2.721 -16.344 1 97.94 51 GLY B O 1
ATOM 1371 N N . GLN B 1 52 ? -13.758 -1.55 -14.641 1 98.25 52 GLN B N 1
ATOM 1372 C CA . GLN B 1 52 ? -12.453 -1.339 -14.023 1 98.25 52 GLN B CA 1
ATOM 1373 C C . GLN B 1 52 ? -12.344 -2.102 -12.711 1 98.25 52 GLN B C 1
ATOM 1375 O O . GLN B 1 52 ? -13.297 -2.154 -11.93 1 98.25 52 GLN B O 1
ATOM 1380 N N . PRO B 1 53 ? -11.172 -2.781 -12.477 1 98.12 53 PRO B N 1
ATOM 1381 C CA . PRO B 1 53 ? -11.008 -3.424 -11.172 1 98.12 53 PRO B CA 1
ATOM 1382 C C . PRO B 1 53 ? -11.102 -2.434 -10.016 1 98.12 53 PRO B C 1
ATOM 1384 O O . PRO B 1 53 ? -10.625 -1.302 -10.125 1 98.12 53 PRO B O 1
ATOM 1387 N N . GLU B 1 54 ? -11.75 -2.877 -8.922 1 98.69 54 GLU B N 1
ATOM 1388 C CA . GLU B 1 54 ? -11.852 -2.064 -7.711 1 98.69 54 GLU B CA 1
ATOM 1389 C C . GLU B 1 54 ? -10.68 -2.326 -6.77 1 98.69 54 GLU B C 1
ATOM 1391 O O . GLU B 1 54 ? -10.281 -3.475 -6.57 1 98.69 54 GLU B O 1
ATOM 1396 N N . TRP B 1 55 ? -10.141 -1.281 -6.23 1 98.56 55 TRP B N 1
ATOM 1397 C CA . TRP B 1 55 ? -9.047 -1.304 -5.266 1 98.56 55 TRP B CA 1
ATOM 1398 C C . TRP B 1 55 ? -9.5 -0.736 -3.922 1 98.56 55 TRP B C 1
ATOM 1400 O O . TRP B 1 55 ? -10.102 0.337 -3.865 1 98.56 55 TRP B O 1
ATOM 1410 N N . ASN B 1 56 ? -9.18 -1.481 -2.893 1 98.69 56 ASN B N 1
ATOM 1411 C CA . ASN B 1 56 ? -9.312 -0.988 -1.525 1 98.69 56 ASN B CA 1
ATOM 1412 C C . ASN B 1 56 ? -8.023 -0.342 -1.032 1 98.69 56 ASN B C 1
ATOM 1414 O O . ASN B 1 56 ? -6.941 -0.915 -1.181 1 98.69 56 ASN B O 1
ATOM 1418 N N . VAL B 1 57 ? -8.219 0.895 -0.512 1 98.81 57 VAL B N 1
ATOM 1419 C CA . VAL B 1 57 ? -7.07 1.612 0.031 1 98.81 57 VAL B CA 1
ATOM 1420 C C . VAL B 1 57 ? -7.281 1.874 1.521 1 98.81 57 VAL B C 1
ATOM 1422 O O . VAL B 1 57 ? -8.359 2.303 1.936 1 98.81 57 VAL B O 1
ATOM 1425 N N . SER B 1 58 ? -6.262 1.531 2.295 1 98.81 58 SER B N 1
ATOM 1426 C CA . SER B 1 58 ? -6.219 1.879 3.711 1 98.81 58 SER B CA 1
ATOM 1427 C C . SER B 1 58 ? -5.09 2.861 4.008 1 98.81 58 SER B C 1
ATOM 1429 O O . SER B 1 58 ? -3.936 2.607 3.664 1 98.81 58 SER B O 1
ATOM 1431 N N . VAL B 1 59 ? -5.469 3.957 4.598 1 98.88 59 VAL B N 1
ATOM 1432 C CA . VAL B 1 59 ? -4.488 4.914 5.094 1 98.88 59 VAL B CA 1
ATOM 1433 C C . VAL B 1 59 ? -4.414 4.84 6.617 1 98.88 59 VAL B C 1
ATOM 1435 O O . VAL B 1 59 ? -5.414 5.066 7.305 1 98.88 59 VAL B O 1
ATOM 1438 N N . ILE B 1 60 ? -3.227 4.555 7.133 1 98.75 60 ILE B N 1
ATOM 1439 C CA . ILE B 1 60 ? -3.064 4.258 8.547 1 98.75 60 ILE B CA 1
ATOM 1440 C C . ILE B 1 60 ? -2.15 5.297 9.195 1 98.75 60 ILE B C 1
ATOM 1442 O O . ILE B 1 60 ? -1.06 5.574 8.688 1 98.75 60 ILE B O 1
ATOM 1446 N N . ASN B 1 61 ? -2.641 5.875 10.289 1 98.5 61 ASN B N 1
ATOM 1447 C CA . ASN B 1 61 ? -1.788 6.676 11.164 1 98.5 61 ASN B CA 1
ATOM 1448 C C . ASN B 1 61 ? -1.095 5.816 12.211 1 98.5 61 ASN B C 1
ATOM 1450 O O . ASN B 1 61 ? -1.669 5.531 13.266 1 98.5 61 ASN B O 1
ATOM 1454 N N . ASN B 1 62 ? 0.157 5.523 11.883 1 97.31 62 ASN B N 1
ATOM 1455 C CA . ASN B 1 62 ? 0.91 4.66 12.781 1 97.31 62 ASN B CA 1
ATOM 1456 C C . ASN B 1 62 ? 1.697 5.473 13.805 1 97.31 62 ASN B C 1
ATOM 1458 O O . ASN B 1 62 ? 2.873 5.199 14.055 1 97.31 62 ASN B O 1
ATOM 1462 N N . CYS B 1 63 ? 1.107 6.48 14.242 1 96.06 63 CYS B N 1
ATOM 1463 C CA . CYS B 1 63 ? 1.605 7.328 15.32 1 96.06 63 CYS B CA 1
ATOM 1464 C C . CYS B 1 63 ? 0.556 7.492 16.406 1 96.06 63 CYS B C 1
ATOM 1466 O O . CYS B 1 63 ? -0.639 7.324 16.156 1 96.06 63 CYS B O 1
ATOM 1468 N N . SER B 1 64 ? 1.038 7.719 17.672 1 94.75 64 SER B N 1
ATOM 1469 C CA . SER B 1 64 ? 0.113 7.926 18.781 1 94.75 64 SER B CA 1
ATOM 1470 C C . SER B 1 64 ? -0.532 9.305 18.719 1 94.75 64 SER B C 1
ATOM 1472 O O . SER B 1 64 ? -1.548 9.555 19.375 1 94.75 64 SER B O 1
ATOM 1474 N N . CYS B 1 65 ? 0.008 10.172 17.922 1 96.5 65 CYS B N 1
ATOM 1475 C CA . CYS B 1 65 ? -0.518 11.531 17.797 1 96.5 65 CYS B CA 1
ATOM 1476 C C . CYS B 1 65 ? -1.476 11.625 16.609 1 96.5 65 CYS B C 1
ATOM 1478 O O . CYS B 1 65 ? -1.377 10.844 15.656 1 96.5 65 CYS B O 1
ATOM 1480 N N . GLN B 1 66 ? -2.393 12.578 16.75 1 96.62 66 GLN B N 1
ATOM 1481 C CA . GLN B 1 66 ? -3.271 12.805 15.609 1 96.62 66 GLN B CA 1
ATOM 1482 C C . GLN B 1 66 ? -2.527 13.5 14.469 1 96.62 66 GLN B C 1
ATOM 1484 O O . GLN B 1 66 ? -1.614 14.289 14.711 1 96.62 66 GLN B O 1
ATOM 1489 N N . GLN B 1 67 ? -2.898 13.219 13.32 1 97.69 67 GLN B N 1
ATOM 1490 C CA . GLN B 1 67 ? -2.432 13.945 12.141 1 97.69 67 GLN B CA 1
ATOM 1491 C C . GLN B 1 67 ? -3.604 14.469 11.32 1 97.69 67 GLN B C 1
ATOM 1493 O O . GLN B 1 67 ? -4.609 13.781 11.148 1 97.69 67 GLN B O 1
ATOM 1498 N N . SER B 1 68 ? -3.549 15.734 10.938 1 98.38 68 SER B N 1
ATOM 1499 C CA . SER B 1 68 ? -4.594 16.359 10.141 1 98.38 68 SER B CA 1
ATOM 1500 C C . SER B 1 68 ? -4.039 16.875 8.812 1 98.38 68 SER B C 1
ATOM 1502 O O . SER B 1 68 ? -2.836 16.781 8.555 1 98.38 68 SER B O 1
ATOM 1504 N N . GLU B 1 69 ? -4.926 17.344 7.984 1 98.69 69 GLU B N 1
ATOM 1505 C CA . GLU B 1 69 ? -4.523 17.875 6.691 1 98.69 69 GLU B CA 1
ATOM 1506 C C . GLU B 1 69 ? -3.627 16.906 5.938 1 98.69 69 GLU B C 1
ATOM 1508 O O . GLU B 1 69 ? -2.576 17.297 5.422 1 98.69 69 GLU B O 1
ATOM 1513 N N . ILE B 1 70 ? -4.039 15.656 6.066 1 98.69 70 ILE B N 1
ATOM 1514 C CA . ILE B 1 70 ? -3.254 14.641 5.375 1 98.69 70 ILE B CA 1
ATOM 1515 C C . ILE B 1 70 ? -3.521 14.719 3.871 1 98.69 70 ILE B C 1
ATOM 1517 O O . ILE B 1 70 ? -4.66 14.555 3.428 1 98.69 70 ILE B O 1
ATOM 1521 N N . LYS B 1 71 ? -2.514 14.922 3.08 1 98.81 71 LYS B N 1
ATOM 1522 C CA . LYS B 1 71 ? -2.576 14.914 1.622 1 98.81 71 LYS B CA 1
ATOM 1523 C C . LYS B 1 71 ? -1.765 13.758 1.044 1 98.81 71 LYS B C 1
ATOM 1525 O O . LYS B 1 71 ? -0.626 13.523 1.455 1 98.81 71 LYS B O 1
ATOM 1530 N N . LEU B 1 72 ? -2.357 13.078 0.167 1 98.88 72 LEU B N 1
ATOM 1531 C CA . LEU B 1 72 ? -1.682 12.062 -0.636 1 98.88 72 LEU B CA 1
ATOM 1532 C C . LEU B 1 72 ? -1.386 12.586 -2.037 1 98.88 72 LEU B C 1
ATOM 1534 O O . LEU B 1 72 ? -2.23 13.242 -2.65 1 98.88 72 LEU B O 1
ATOM 1538 N N . SER B 1 73 ? -0.166 12.383 -2.479 1 98.62 73 SER B N 1
ATOM 1539 C CA . SER B 1 73 ? 0.021 12.547 -3.916 1 98.62 73 SER B CA 1
ATOM 1540 C C . SER B 1 73 ? -0.799 11.523 -4.699 1 98.62 73 SER B C 1
ATOM 1542 O O . SER B 1 73 ? -0.783 10.336 -4.383 1 98.62 73 SER B O 1
ATOM 1544 N N . CYS B 1 74 ? -1.525 12.016 -5.602 1 98.56 74 CYS B N 1
ATOM 1545 C CA . CYS B 1 74 ? -2.373 11.148 -6.418 1 98.56 74 CYS B CA 1
ATOM 1546 C C . CYS B 1 74 ? -2.506 11.695 -7.836 1 98.56 74 CYS B C 1
ATOM 1548 O O . CYS B 1 74 ? -3.615 11.82 -8.352 1 98.56 74 CYS B O 1
ATOM 1550 N N . LYS B 1 75 ? -1.454 11.906 -8.422 1 97.44 75 LYS B N 1
ATOM 1551 C CA . LYS B 1 75 ? -1.409 12.57 -9.719 1 97.44 75 LYS B CA 1
ATOM 1552 C C . LYS B 1 75 ? -2.287 11.844 -10.742 1 97.44 75 LYS B C 1
ATOM 1554 O O . LYS B 1 75 ? -2.129 10.648 -10.961 1 97.44 75 LYS B O 1
ATOM 1559 N N . GLY B 1 76 ? -3.254 12.594 -11.352 1 97.12 76 GLY B N 1
ATOM 1560 C CA . GLY B 1 76 ? -4.086 12.07 -12.43 1 97.12 76 GLY B CA 1
ATOM 1561 C C . GLY B 1 76 ? -5.211 11.18 -11.93 1 97.12 76 GLY B C 1
ATOM 1562 O O . GLY B 1 76 ? -5.918 10.562 -12.734 1 97.12 76 GLY B O 1
ATOM 1563 N N . PHE B 1 77 ? -5.473 11.18 -10.68 1 98.19 77 PHE B N 1
ATOM 1564 C CA . PHE B 1 77 ? -6.434 10.281 -10.047 1 98.19 77 PHE B CA 1
ATOM 1565 C C . PHE B 1 77 ? -7.801 10.398 -10.711 1 98.19 77 PHE B C 1
ATOM 1567 O O . PHE B 1 77 ? -8.273 11.5 -10.984 1 98.19 77 PHE B O 1
ATOM 1574 N N . GLN B 1 78 ? -8.312 9.234 -11.008 1 97.25 78 GLN B N 1
ATOM 1575 C CA . GLN B 1 78 ? -9.656 9.039 -11.539 1 97.25 78 GLN B CA 1
ATOM 1576 C C . GLN B 1 78 ? -10.266 7.738 -11.039 1 97.25 78 GLN B C 1
ATOM 1578 O O . GLN B 1 78 ? -9.547 6.824 -10.633 1 97.25 78 GLN B O 1
ATOM 1583 N N . SER B 1 79 ? -11.641 7.77 -11.07 1 98.19 79 SER B N 1
ATOM 1584 C CA . SER B 1 79 ? -12.305 6.551 -10.633 1 98.19 79 SER B CA 1
ATOM 1585 C C . SER B 1 79 ? -13.648 6.371 -11.328 1 98.19 79 SER B C 1
ATOM 1587 O O . SER B 1 79 ? -14.406 7.328 -11.484 1 98.19 79 SER B O 1
ATOM 1589 N N . SER B 1 80 ? -13.945 5.176 -11.773 1 98.56 80 SER B N 1
ATOM 1590 C CA . SER B 1 80 ? -15.273 4.84 -12.281 1 98.56 80 SER B CA 1
ATOM 1591 C C . SER B 1 80 ? -16.266 4.613 -11.141 1 98.56 80 SER B C 1
ATOM 1593 O O . SER B 1 80 ? -17.469 4.539 -11.367 1 98.56 80 SER B O 1
ATOM 1595 N N . GLU B 1 81 ? -15.688 4.43 -10.016 1 98.19 81 GLU B N 1
ATOM 1596 C CA . GLU B 1 81 ? -16.5 4.332 -8.812 1 98.19 81 GLU B CA 1
ATOM 1597 C C . GLU B 1 81 ? -16.641 5.691 -8.125 1 98.19 81 GLU B C 1
ATOM 1599 O O . GLU B 1 81 ? -15.656 6.426 -7.996 1 98.19 81 GLU B O 1
ATOM 1604 N N . SER B 1 82 ? -17.828 5.98 -7.715 1 97.81 82 SER B N 1
ATOM 1605 C CA . SER B 1 82 ? -18.016 7.223 -6.965 1 97.81 82 SER B CA 1
ATOM 1606 C C . SER B 1 82 ? -17.328 7.152 -5.609 1 97.81 82 SER B C 1
ATOM 1608 O O . SER B 1 82 ? -17.453 6.16 -4.887 1 97.81 82 SER B O 1
ATOM 1610 N N . ILE B 1 83 ? -16.625 8.242 -5.305 1 97.62 83 ILE B N 1
ATOM 1611 C CA . ILE B 1 83 ? -15.969 8.352 -4.012 1 97.62 83 ILE B CA 1
ATOM 1612 C C . ILE B 1 83 ? -16.625 9.461 -3.189 1 97.62 83 ILE B C 1
ATOM 1614 O O . ILE B 1 83 ? -16.906 10.539 -3.713 1 97.62 83 ILE B O 1
ATOM 1618 N N . ASP B 1 84 ? -16.953 9.172 -1.938 1 98.12 84 ASP B N 1
ATOM 1619 C CA . ASP B 1 84 ? -17.438 10.195 -1.022 1 98.12 84 ASP B CA 1
ATOM 1620 C C . ASP B 1 84 ? -16.406 11.305 -0.842 1 98.12 84 ASP B C 1
ATOM 1622 O O . ASP B 1 84 ? -15.336 11.078 -0.286 1 98.12 84 ASP B O 1
ATOM 1626 N N . PRO B 1 85 ? -16.75 12.508 -1.283 1 98.06 85 PRO B N 1
ATOM 1627 C CA . PRO B 1 85 ? -15.766 13.594 -1.219 1 98.06 85 PRO B CA 1
ATOM 1628 C C . PRO B 1 85 ? -15.375 13.953 0.214 1 98.06 85 PRO B C 1
ATOM 1630 O O . PRO B 1 85 ? -14.352 14.609 0.433 1 98.06 85 PRO B O 1
ATOM 1633 N N . SER B 1 86 ? -16.172 13.516 1.211 1 98.56 86 SER B N 1
ATOM 1634 C CA . SER B 1 86 ? -15.805 13.789 2.596 1 98.56 86 SER B CA 1
ATOM 1635 C C . SER B 1 86 ? -14.688 12.859 3.066 1 98.56 86 SER B C 1
ATOM 1637 O O . SER B 1 86 ? -14.039 13.125 4.082 1 98.56 86 SER B O 1
ATOM 1639 N N . ILE B 1 87 ? -14.484 11.797 2.305 1 98.81 87 ILE B N 1
ATOM 1640 C CA . ILE B 1 87 ? -13.43 10.844 2.637 1 98.81 87 ILE B CA 1
ATOM 1641 C C . ILE B 1 87 ? -12.164 11.18 1.848 1 98.81 87 ILE B C 1
ATOM 1643 O O . ILE B 1 87 ? -11.07 11.219 2.406 1 98.81 87 ILE B O 1
ATOM 1647 N N . LEU B 1 88 ? -12.336 11.398 0.581 1 98.81 88 LEU B N 1
ATOM 1648 C CA . LEU B 1 88 ? -11.227 11.727 -0.306 1 98.81 88 LEU B CA 1
ATOM 1649 C C . LEU B 1 88 ? -11.648 12.742 -1.358 1 98.81 88 LEU B C 1
ATOM 1651 O O . LEU B 1 88 ? -12.633 12.531 -2.072 1 98.81 88 LEU B O 1
ATOM 1655 N N . SER B 1 89 ? -10.906 13.82 -1.479 1 98.44 89 SER B N 1
ATOM 1656 C CA . SER B 1 89 ? -11.188 14.82 -2.51 1 98.44 89 SER B CA 1
ATOM 1657 C C . SER B 1 89 ? -9.906 15.234 -3.232 1 98.44 89 SER B C 1
ATOM 1659 O O . SER B 1 89 ? -8.852 15.367 -2.609 1 98.44 89 SER B O 1
ATOM 1661 N N . MET B 1 90 ? -10.016 15.461 -4.469 1 97.56 90 MET B N 1
ATOM 1662 C CA . MET B 1 90 ? -8.859 15.805 -5.289 1 97.56 90 MET B CA 1
ATOM 1663 C C . MET B 1 90 ? -8.594 17.312 -5.246 1 97.56 90 MET B C 1
ATOM 1665 O O . MET B 1 90 ? -9.523 18.109 -5.352 1 97.56 90 MET B O 1
ATOM 1669 N N . GLU B 1 91 ? -7.398 17.594 -5.004 1 96.81 91 GLU B N 1
ATOM 1670 C CA . GLU B 1 91 ? -6.879 18.953 -5.074 1 96.81 91 GLU B CA 1
ATOM 1671 C C . GLU B 1 91 ? -5.629 19.031 -5.941 1 96.81 91 GLU B C 1
ATOM 1673 O O . GLU B 1 91 ? -4.508 18.906 -5.438 1 96.81 91 GLU B O 1
ATOM 1678 N N . GLY B 1 92 ? -5.898 19.281 -7.266 1 96.5 92 GLY B N 1
ATOM 1679 C CA . GLY B 1 92 ? -4.762 19.234 -8.172 1 96.5 92 GLY B CA 1
ATOM 1680 C C . GLY B 1 92 ? -4.148 17.844 -8.281 1 96.5 92 GLY B C 1
ATOM 1681 O O . GLY B 1 92 ? -4.832 16.891 -8.617 1 96.5 92 GLY B O 1
ATOM 1682 N N . ASP B 1 93 ? -2.818 17.734 -7.949 1 98 93 ASP B N 1
ATOM 1683 C CA . ASP B 1 93 ? -2.094 16.469 -8.023 1 98 93 ASP B CA 1
ATOM 1684 C C . ASP B 1 93 ? -2.121 15.742 -6.688 1 98 93 ASP B C 1
ATOM 1686 O O . ASP B 1 93 ? -1.425 14.742 -6.508 1 98 93 ASP B O 1
ATOM 1690 N N . SER B 1 94 ? -2.945 16.297 -5.758 1 98.5 94 SER B N 1
ATOM 1691 C CA . SER B 1 94 ? -3.045 15.719 -4.422 1 98.5 94 SER B CA 1
ATOM 1692 C C . SER B 1 94 ? -4.484 15.344 -4.086 1 98.5 94 SER B C 1
ATOM 1694 O O . SER B 1 94 ? -5.422 15.859 -4.699 1 98.5 94 SER B O 1
ATOM 1696 N N . CYS B 1 95 ? -4.578 14.461 -3.168 1 98.81 95 CYS B N 1
ATOM 1697 C CA . CYS B 1 95 ? -5.859 14.07 -2.592 1 98.81 95 CYS B CA 1
ATOM 1698 C C . CYS B 1 95 ? -5.898 14.367 -1.098 1 98.81 95 CYS B C 1
ATOM 1700 O O . CYS B 1 95 ? -4.996 13.961 -0.358 1 98.81 95 CYS B O 1
ATOM 1702 N N . LEU B 1 96 ? -6.938 15.117 -0.674 1 98.88 96 LEU B N 1
ATOM 1703 C CA . LEU B 1 96 ? -7.133 15.438 0.735 1 98.88 96 LEU B CA 1
ATOM 1704 C C . LEU B 1 96 ? -7.973 14.367 1.424 1 98.88 96 LEU B C 1
ATOM 1706 O O . LEU B 1 96 ? -9.047 14 0.933 1 98.88 96 LEU B O 1
ATOM 1710 N N . LEU B 1 97 ? -7.43 13.875 2.512 1 98.88 97 LEU B N 1
ATOM 1711 C CA . LEU B 1 97 ? -8.102 12.82 3.26 1 98.88 97 LEU B CA 1
ATOM 1712 C C . LEU B 1 97 ? -9.055 13.414 4.297 1 98.88 97 LEU B C 1
ATOM 1714 O O . LEU B 1 97 ? -8.688 14.344 5.023 1 98.88 97 LEU B O 1
ATOM 1718 N N . ILE B 1 98 ? -10.258 12.961 4.398 1 98.88 98 ILE B N 1
ATOM 1719 C CA . ILE B 1 98 ? -11.305 13.242 5.375 1 98.88 98 ILE B CA 1
ATOM 1720 C C . ILE B 1 98 ? -11.422 14.75 5.578 1 98.88 98 ILE B C 1
ATOM 1722 O O . ILE B 1 98 ? -11.461 15.234 6.711 1 98.88 98 ILE B O 1
ATOM 1726 N N . SER B 1 99 ? -11.383 15.406 4.449 1 98.69 99 SER B N 1
ATOM 1727 C CA . SER B 1 99 ? -11.609 16.844 4.371 1 98.69 99 SER B CA 1
ATOM 1728 C C . SER B 1 99 ? -10.633 17.609 5.258 1 98.69 99 SER B C 1
ATOM 1730 O O . SER B 1 99 ? -10.977 18.641 5.82 1 98.69 99 SER B O 1
ATOM 1732 N N . GLY B 1 100 ? -9.523 17.031 5.527 1 98.75 100 GLY B N 1
ATOM 1733 C CA . GLY B 1 100 ? -8.492 17.688 6.316 1 98.75 100 GLY B CA 1
ATOM 1734 C C . GLY B 1 100 ? -8.695 17.531 7.809 1 98.75 100 GLY B C 1
ATOM 1735 O O . GLY B 1 100 ? -7.902 18.047 8.609 1 98.75 100 GLY B O 1
ATOM 1736 N N . ASN B 1 101 ? -9.734 16.75 8.234 1 98.75 101 ASN B N 1
ATOM 1737 C CA . ASN B 1 101 ? -10 16.547 9.656 1 98.75 101 ASN B CA 1
ATOM 1738 C C . ASN B 1 101 ? -8.938 15.672 10.305 1 98.75 101 ASN B C 1
ATOM 1740 O O . ASN B 1 101 ? -8.227 14.938 9.617 1 98.75 101 ASN B O 1
ATOM 1744 N N . PRO B 1 102 ? -8.805 15.789 11.625 1 98.25 102 PRO B N 1
ATOM 1745 C CA . PRO B 1 102 ? -7.777 15 12.305 1 98.25 102 PRO B CA 1
ATOM 1746 C C . PRO B 1 102 ? -8.07 13.508 12.289 1 98.25 102 PRO B C 1
ATOM 1748 O O . PRO B 1 102 ? -9.227 13.102 12.438 1 98.25 102 PRO B O 1
ATOM 1751 N N . MET B 1 103 ? -7.023 12.766 11.961 1 98.12 103 MET B N 1
ATOM 1752 C CA . MET B 1 103 ? -7.004 11.32 12.18 1 98.12 103 MET B CA 1
ATOM 1753 C C . MET B 1 103 ? -6.301 10.984 13.484 1 98.12 103 MET B C 1
ATOM 1755 O O . MET B 1 103 ? -5.125 11.312 13.664 1 98.12 103 MET B O 1
ATOM 1759 N N . LYS B 1 104 ? -7.035 10.289 14.359 1 97.62 104 LYS B N 1
ATOM 1760 C CA . LYS B 1 104 ?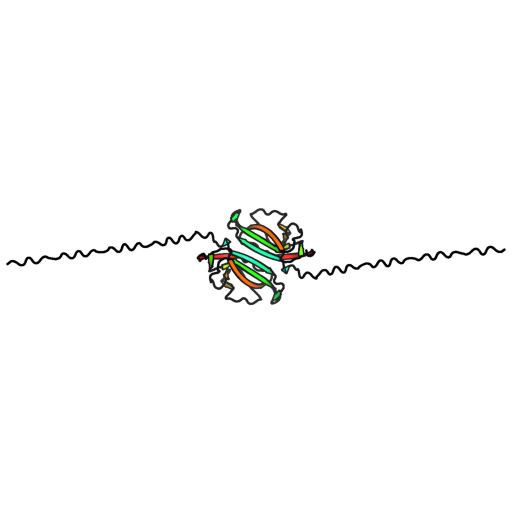 -6.465 9.961 15.664 1 97.62 104 LYS B CA 1
ATOM 1761 C C . LYS B 1 104 ? -5.301 8.977 15.523 1 97.62 104 LYS B C 1
ATOM 1763 O O . LYS B 1 104 ? -5.156 8.32 14.492 1 97.62 104 LYS B O 1
ATOM 1768 N N . GLY B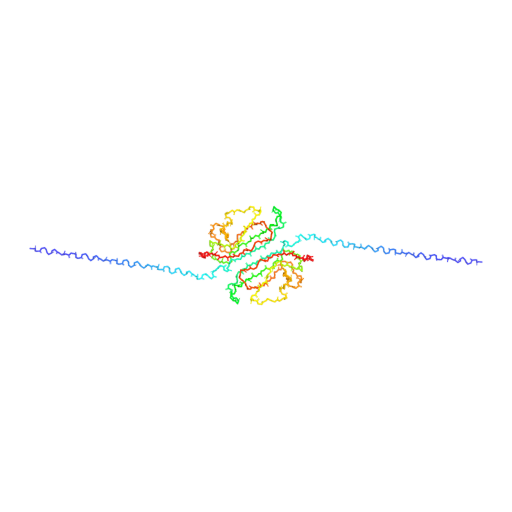 1 105 ? -4.535 8.93 16.578 1 96.62 105 GLY B N 1
ATOM 1769 C CA . GLY B 1 105 ? -3.479 7.93 16.609 1 96.62 105 GLY B CA 1
ATOM 1770 C C . GLY B 1 105 ? -3.982 6.52 16.359 1 96.62 105 GLY B C 1
ATOM 1771 O O . GLY B 1 105 ? -5.031 6.133 16.875 1 96.62 105 GLY B O 1
ATOM 1772 N N . PHE B 1 106 ? -3.293 5.863 15.477 1 97.62 106 PHE B N 1
ATOM 1773 C CA . PHE B 1 106 ? -3.494 4.445 15.211 1 97.62 106 PHE B CA 1
ATOM 1774 C C . PHE B 1 106 ? -4.812 4.215 14.484 1 97.62 106 PHE B C 1
ATOM 1776 O O . PHE B 1 106 ? -5.234 3.07 14.297 1 97.62 106 PHE B O 1
ATOM 1783 N N . ASP B 1 107 ? -5.438 5.344 14.047 1 98.31 107 ASP B N 1
ATOM 1784 C CA . ASP B 1 107 ? -6.672 5.203 13.281 1 98.31 107 ASP B CA 1
ATOM 1785 C C . ASP B 1 107 ? -6.375 4.836 11.828 1 98.31 107 ASP B C 1
ATOM 1787 O O . ASP B 1 107 ? -5.242 4.969 11.367 1 98.31 107 ASP B O 1
ATOM 1791 N N . THR B 1 108 ? -7.375 4.355 11.18 1 98.81 108 THR B N 1
ATOM 1792 C CA . THR B 1 108 ? -7.332 4.004 9.766 1 98.81 108 THR B CA 1
ATOM 1793 C C . THR B 1 108 ? -8.5 4.633 9.016 1 98.81 108 THR B C 1
ATOM 1795 O O . THR B 1 108 ? -9.633 4.648 9.516 1 98.81 108 THR B O 1
ATOM 1798 N N . VAL B 1 109 ? -8.227 5.141 7.828 1 98.81 109 VAL B N 1
ATOM 1799 C CA . VAL B 1 109 ? -9.258 5.582 6.895 1 98.81 109 VAL B CA 1
ATOM 1800 C C . VAL B 1 109 ? -9.266 4.676 5.668 1 98.81 109 VAL B C 1
ATOM 1802 O O . VAL B 1 109 ? -8.211 4.402 5.082 1 98.81 109 VAL B O 1
ATOM 1805 N N . ASN B 1 110 ? -10.43 4.223 5.32 1 98.75 110 ASN B N 1
ATOM 1806 C CA . ASN B 1 110 ? -10.578 3.332 4.172 1 98.75 110 ASN B CA 1
ATOM 1807 C C . ASN B 1 110 ? -11.398 3.977 3.064 1 98.75 110 ASN B C 1
ATOM 1809 O O . ASN B 1 110 ? -12.367 4.688 3.338 1 98.75 110 ASN B O 1
ATOM 1813 N N . PHE B 1 111 ? -11.047 3.672 1.855 1 98.75 111 PHE B N 1
ATOM 1814 C CA . PHE B 1 111 ? -11.867 4.004 0.698 1 98.75 111 PHE B CA 1
ATOM 1815 C C . PHE B 1 111 ? -11.586 3.049 -0.458 1 98.75 111 PHE B C 1
ATOM 1817 O O . PHE B 1 111 ? -10.641 2.256 -0.398 1 98.75 111 PHE B O 1
ATOM 1824 N N . SER B 1 112 ? -12.43 3.135 -1.413 1 98.5 112 SER B N 1
ATOM 1825 C CA . SER B 1 112 ? -12.25 2.334 -2.619 1 98.5 112 SER B CA 1
ATOM 1826 C C . SER B 1 112 ? -12.391 3.188 -3.875 1 98.5 112 SER B C 1
ATOM 1828 O O . SER B 1 112 ? -13.023 4.246 -3.844 1 98.5 112 SER B O 1
ATOM 1830 N N . TYR B 1 113 ? -11.703 2.723 -4.844 1 98.69 113 TYR B N 1
ATOM 1831 C CA . TYR B 1 113 ? -11.867 3.301 -6.176 1 98.69 113 TYR B CA 1
ATOM 1832 C C . TYR B 1 113 ? -11.672 2.242 -7.254 1 98.69 113 TYR B C 1
ATOM 1834 O O . TYR B 1 113 ? -11.211 1.135 -6.973 1 98.69 113 TYR B O 1
ATOM 1842 N N . ALA B 1 114 ? -12.156 2.613 -8.477 1 98.75 114 ALA B N 1
ATOM 1843 C CA . ALA B 1 114 ? -12.031 1.665 -9.578 1 98.75 114 ALA B CA 1
ATOM 1844 C C . ALA B 1 114 ? -11.289 2.291 -10.758 1 98.75 114 ALA B C 1
ATOM 1846 O O . ALA B 1 114 ? -11.68 3.357 -11.242 1 98.75 114 ALA B O 1
ATOM 1847 N N . TRP B 1 115 ? -10.195 1.58 -11.078 1 98.62 115 TRP B N 1
ATOM 1848 C CA . TRP B 1 115 ? -9.375 2.041 -12.195 1 98.62 115 TRP B CA 1
ATOM 1849 C C . TRP B 1 115 ? -8.359 0.978 -12.602 1 98.62 115 TRP B C 1
ATOM 1851 O O . TRP B 1 115 ? -8.008 0.107 -11.797 1 98.62 115 TRP B O 1
ATOM 1861 N N . ASP B 1 116 ? -7.863 1.061 -13.867 1 97.62 116 ASP B N 1
ATOM 1862 C CA . ASP B 1 116 ? -6.859 0.124 -14.367 1 97.62 116 ASP B CA 1
ATOM 1863 C C . ASP B 1 116 ? -5.793 0.846 -15.18 1 97.62 116 ASP B C 1
ATOM 1865 O O . ASP B 1 116 ? -6.09 1.435 -16.219 1 97.62 116 ASP B O 1
ATOM 1869 N N . PRO B 1 117 ? -4.375 0.69 -14.656 1 97.38 117 PRO B N 1
ATOM 1870 C CA . PRO B 1 117 ? -3.91 0.139 -13.383 1 97.38 117 PRO B CA 1
ATOM 1871 C C . PRO B 1 117 ? -4.211 1.056 -12.203 1 97.38 117 PRO B C 1
ATOM 1873 O O . PRO B 1 117 ? -4.727 2.162 -12.383 1 97.38 117 PRO B O 1
ATOM 1876 N N . PRO B 1 118 ? -3.98 0.527 -10.961 1 98.12 118 PRO B N 1
ATOM 1877 C CA . PRO B 1 118 ? -4.215 1.413 -9.82 1 98.12 118 PRO B CA 1
ATOM 1878 C C . PRO B 1 118 ? -3.291 2.627 -9.812 1 98.12 118 PRO B C 1
ATOM 1880 O O . PRO B 1 118 ? -2.279 2.641 -10.516 1 98.12 118 PRO B O 1
ATOM 1883 N N . PHE B 1 119 ? -3.699 3.619 -8.984 1 98.12 119 PHE B N 1
ATOM 1884 C CA . PHE B 1 119 ? -2.895 4.832 -8.891 1 98.12 119 PHE B CA 1
ATOM 1885 C C . PHE B 1 119 ? -1.848 4.707 -7.793 1 98.12 119 PHE B C 1
ATOM 1887 O O . PHE B 1 119 ? -2.117 4.133 -6.734 1 98.12 119 PHE B O 1
ATOM 1894 N N . LEU B 1 120 ? -0.673 5.254 -8.141 1 97.44 120 LEU B N 1
ATOM 1895 C CA . LEU B 1 120 ? 0.317 5.465 -7.094 1 97.44 120 LEU B CA 1
ATOM 1896 C C . LEU B 1 120 ? -0.15 6.535 -6.113 1 97.44 120 LEU B C 1
ATOM 1898 O O . LEU B 1 120 ? -0.518 7.637 -6.52 1 97.44 120 LEU B O 1
ATOM 1902 N N . MET B 1 121 ? -0.226 6.168 -4.84 1 98.5 121 MET B N 1
ATOM 1903 C CA . MET B 1 121 ? -0.535 7.121 -3.777 1 98.5 121 MET B CA 1
ATOM 1904 C C . MET B 1 121 ? 0.505 7.051 -2.664 1 98.5 121 MET B C 1
ATOM 1906 O O . MET B 1 121 ? 0.938 5.965 -2.281 1 98.5 121 MET B O 1
ATOM 1910 N N . PHE B 1 122 ? 0.959 8.18 -2.227 1 98.25 122 PHE B N 1
ATOM 1911 C CA . PHE B 1 122 ? 1.885 8.234 -1.102 1 98.25 122 PHE B CA 1
ATOM 1912 C C . PHE B 1 122 ? 1.719 9.539 -0.333 1 98.25 122 PHE B C 1
ATOM 1914 O O . PHE B 1 122 ? 1.277 10.547 -0.893 1 98.25 122 PHE B O 1
ATOM 1921 N N . PRO B 1 123 ? 2.006 9.547 0.946 1 98.56 123 PRO B N 1
ATOM 1922 C CA . PRO B 1 123 ? 1.812 10.766 1.739 1 98.56 123 PRO B CA 1
ATOM 1923 C C . PRO B 1 123 ? 2.742 11.898 1.318 1 98.56 123 PRO B C 1
ATOM 1925 O O . PRO B 1 123 ? 3.947 11.688 1.154 1 98.56 123 PRO B O 1
ATOM 1928 N N . SER B 1 124 ? 2.096 13.086 1.185 1 98 124 SER B N 1
ATOM 1929 C CA . SER B 1 124 ? 2.895 14.227 0.755 1 98 124 SER B CA 1
ATOM 1930 C C . SER B 1 124 ? 2.994 15.281 1.858 1 98 124 SER B C 1
ATOM 1932 O O . SER B 1 124 ? 3.99 16 1.946 1 98 124 SER B O 1
ATOM 1934 N N . SER B 1 125 ? 1.928 15.305 2.678 1 97.94 125 SER B N 1
ATOM 1935 C CA . SER B 1 125 ? 1.994 16.234 3.795 1 97.94 125 SER B CA 1
ATOM 1936 C C . SER B 1 125 ? 0.972 15.891 4.871 1 97.94 1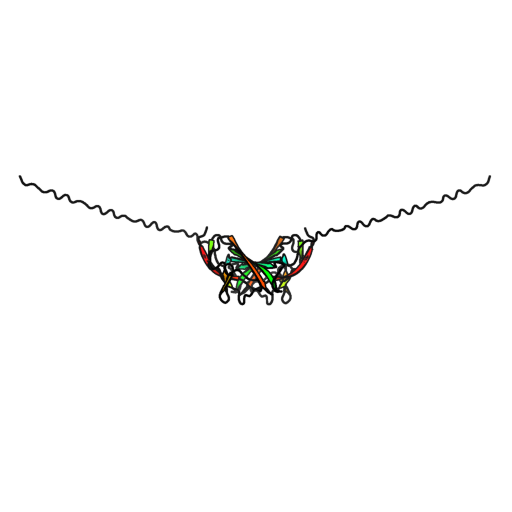25 SER B C 1
ATOM 1938 O O . SER B 1 125 ? -0.013 15.203 4.598 1 97.94 125 SER B O 1
ATOM 1940 N N . SER B 1 126 ? 1.263 16.344 6.031 1 98.06 126 SER B N 1
ATOM 1941 C CA . SER B 1 126 ? 0.352 16.266 7.168 1 98.06 126 SER B CA 1
ATOM 1942 C C . SER B 1 126 ? 0.72 17.281 8.242 1 98.06 126 SER B C 1
ATOM 1944 O O . SER B 1 126 ? 1.793 17.891 8.195 1 98.06 126 SER B O 1
ATOM 1946 N N . VAL B 1 127 ? -0.244 17.516 9.094 1 97.31 127 VAL B N 1
ATOM 1947 C CA . VAL B 1 127 ? -0.002 18.359 10.258 1 97.31 127 VAL B CA 1
ATOM 1948 C C . VAL B 1 127 ? -0.118 17.531 11.531 1 97.31 127 VAL B C 1
ATOM 1950 O O . VAL B 1 127 ? -1.137 16.875 11.766 1 97.31 127 VAL B O 1
ATOM 1953 N N . ILE B 1 128 ? 0.968 17.547 12.375 1 96.06 128 ILE B N 1
ATOM 1954 C CA . ILE B 1 128 ? 0.978 16.766 13.609 1 96.06 128 ILE B CA 1
ATOM 1955 C C . ILE B 1 128 ? 0.255 17.547 14.711 1 96.06 128 ILE B C 1
ATOM 1957 O O . ILE B 1 128 ? 0.522 18.734 14.914 1 96.06 128 ILE B O 1
ATOM 1961 N N . GLY B 1 129 ? -0.74 16.906 15.336 1 95.06 129 GLY B N 1
ATOM 1962 C CA . GLY B 1 129 ? -1.475 17.484 16.453 1 95.06 129 GLY B CA 1
ATOM 1963 C C . GLY B 1 129 ? -1.173 16.781 17.781 1 95.06 129 GLY B C 1
ATOM 1964 O O . GLY B 1 129 ? -0.101 16.203 17.953 1 95.06 129 GLY B O 1
ATOM 1965 N N . PRO B 1 130 ? -2.059 17.016 18.828 1 90.44 130 PRO B N 1
ATOM 1966 C CA . PRO B 1 130 ? -1.812 16.469 20.156 1 90.44 130 PRO B CA 1
ATOM 1967 C C . PRO B 1 130 ? -1.74 14.945 20.156 1 90.44 130 PRO B C 1
ATOM 1969 O O . PRO B 1 130 ? -2.402 14.289 19.344 1 90.44 130 PRO B O 1
ATOM 1972 N N . CYS B 1 131 ? -0.895 14.523 21.062 1 88 131 CYS B N 1
ATOM 1973 C CA . CYS B 1 131 ? -0.803 13.086 21.297 1 88 131 CYS B CA 1
ATOM 1974 C C . CYS B 1 131 ? -1.788 12.648 22.375 1 88 131 CYS B C 1
ATOM 1976 O O . CYS B 1 131 ? -2.078 13.398 23.297 1 88 131 CYS B O 1
ATOM 1978 N N . THR B 1 132 ? -2.635 11.742 21.984 1 72.94 132 THR B N 1
ATOM 1979 C CA . THR B 1 132 ? -3.551 11.25 23.016 1 72.94 132 THR B CA 1
ATOM 1980 C C . THR B 1 132 ? -2.92 10.102 23.797 1 72.94 132 THR B C 1
ATOM 1982 O O . THR B 1 132 ? -2.135 9.328 23.25 1 72.94 132 THR B O 1
#

Solvent-accessible surface area (backbone atoms only — not comparable to full-atom values): 15260 Å² total; per-residue (Å²): 137,85,81,80,80,78,79,78,79,77,77,76,77,77,76,74,75,74,74,74,75,74,71,72,71,72,72,66,68,80,67,92,64,54,71,44,29,45,32,41,34,42,29,44,69,77,46,68,36,87,86,16,48,25,36,38,38,38,42,32,32,68,28,60,33,20,38,18,48,37,27,28,38,28,69,81,73,72,53,65,34,86,62,62,54,62,50,47,33,80,54,83,52,27,30,33,36,42,70,37,46,73,40,49,41,66,35,72,49,73,53,56,38,10,36,81,75,76,78,55,68,47,80,71,45,58,40,83,54,68,68,112,138,87,81,78,79,78,77,77,79,77,76,75,74,75,74,75,75,75,74,73,73,73,72,73,71,70,72,64,68,79,68,92,65,54,69,45,30,44,33,40,32,41,29,42,69,78,47,67,35,87,87,15,48,26,34,39,38,37,41,31,33,68,28,60,34,19,38,19,49,36,26,27,37,28,67,80,71,71,54,66,34,87,60,61,54,63,52,47,33,78,55,85,51,26,28,32,36,42,72,36,46,74,39,48,39,65,35,72,49,76,51,57,39,10,36,81,75,76,79,56,68,48,80,72,44,59,41,82,53,69,67,111

Organism: Phaseolus vulgaris (NCBI:txid3885)